Protein AF-A0AAV8Y074-F1 (afdb_monomer)

Mean predicted aligned error: 18.24 Å

Structure (mmCIF, N/CA/C/O backbone):
data_AF-A0AAV8Y074-F1
#
_entry.id   AF-A0AAV8Y074-F1
#
loop_
_atom_site.group_PDB
_atom_site.id
_atom_site.type_symbol
_atom_site.label_atom_id
_atom_site.label_alt_id
_atom_site.label_comp_id
_atom_site.label_asym_id
_atom_site.label_entity_id
_atom_site.label_seq_id
_atom_site.pdbx_PDB_ins_code
_atom_site.Cartn_x
_atom_site.Cartn_y
_atom_site.Cartn_z
_atom_site.occupancy
_atom_site.B_iso_or_equiv
_atom_site.auth_seq_id
_atom_site.auth_comp_id
_atom_site.auth_asym_id
_atom_site.auth_atom_id
_atom_site.pdbx_PDB_model_num
ATOM 1 N N . MET A 1 1 ? -25.256 21.623 -55.302 1.00 51.12 1 MET A N 1
ATOM 2 C CA . MET A 1 1 ? -25.273 22.862 -56.106 1.00 51.12 1 MET A CA 1
ATOM 3 C C . MET A 1 1 ? -23.982 23.598 -55.780 1.00 51.12 1 MET A C 1
ATOM 5 O O . MET A 1 1 ? -23.762 23.854 -54.604 1.00 51.12 1 MET A O 1
ATOM 9 N N . ILE A 1 2 ? -23.079 23.821 -56.743 1.00 58.25 2 ILE A N 1
ATOM 10 C CA . ILE A 1 2 ? -21.791 24.485 -56.464 1.00 58.25 2 ILE A CA 1
ATOM 11 C C . ILE A 1 2 ? -21.993 25.995 -56.599 1.00 58.25 2 ILE A C 1
ATOM 13 O O . ILE A 1 2 ? -21.685 26.603 -57.621 1.00 58.25 2 ILE A O 1
ATOM 17 N N . GLY A 1 3 ? -22.618 26.595 -55.593 1.00 60.25 3 GLY A N 1
ATOM 18 C CA . GLY A 1 3 ? -22.985 28.005 -55.613 1.00 60.25 3 GLY A CA 1
ATOM 19 C C . GLY A 1 3 ? -23.754 28.412 -54.364 1.00 60.25 3 GLY A C 1
ATOM 20 O O . GLY A 1 3 ? -24.178 27.561 -53.587 1.00 60.25 3 GLY A O 1
ATOM 21 N N . TYR A 1 4 ? -23.892 29.720 -54.169 1.00 53.00 4 TYR A N 1
ATOM 22 C CA . TYR A 1 4 ? -24.652 30.317 -53.075 1.00 53.00 4 TYR A CA 1
ATOM 23 C C . TYR A 1 4 ? -25.923 30.959 -53.644 1.00 53.00 4 TYR A C 1
ATOM 25 O O . TYR A 1 4 ? -25.838 31.694 -54.633 1.00 53.00 4 TYR A O 1
ATOM 33 N N . GLY A 1 5 ? -27.078 30.676 -53.035 1.00 62.44 5 GLY A N 1
ATOM 34 C CA . GLY A 1 5 ? -28.392 31.099 -53.535 1.00 62.44 5 GLY A CA 1
ATOM 35 C C . GLY A 1 5 ? -28.781 30.403 -54.847 1.00 62.44 5 GLY A C 1
ATOM 36 O O . GLY A 1 5 ? -28.422 29.250 -55.067 1.00 62.44 5 GLY A O 1
ATOM 37 N N . ASP A 1 6 ? -29.455 31.120 -55.747 1.00 52.56 6 ASP A N 1
ATOM 38 C CA . ASP A 1 6 ? -30.057 30.561 -56.975 1.00 52.56 6 ASP A CA 1
ATOM 39 C C . ASP A 1 6 ? -29.070 30.333 -58.137 1.00 52.56 6 ASP A C 1
ATOM 41 O O . ASP A 1 6 ? -29.456 30.011 -59.261 1.00 52.56 6 ASP A O 1
ATOM 45 N N . ARG A 1 7 ? -27.765 30.512 -57.902 1.00 62.31 7 ARG A N 1
ATOM 46 C CA . ARG A 1 7 ? -26.736 30.388 -58.944 1.00 62.31 7 ARG A CA 1
ATOM 47 C C . ARG A 1 7 ? -26.119 28.994 -58.934 1.00 62.31 7 ARG A C 1
ATOM 49 O O . ARG A 1 7 ? -25.087 28.771 -58.300 1.00 62.31 7 ARG A O 1
ATOM 56 N N . ALA A 1 8 ? -26.715 28.068 -59.680 1.00 67.31 8 ALA A N 1
ATOM 57 C CA . ALA A 1 8 ? -26.089 26.782 -59.973 1.00 67.31 8 ALA A CA 1
ATOM 58 C C . ALA A 1 8 ? -24.941 26.975 -60.978 1.00 67.31 8 ALA A C 1
ATOM 60 O O . ALA A 1 8 ? -25.176 27.385 -62.110 1.00 67.31 8 ALA A O 1
ATOM 61 N N . ARG A 1 9 ? -23.699 26.690 -60.563 1.00 76.38 9 ARG A N 1
ATOM 62 C CA . ARG A 1 9 ? -22.523 26.716 -61.447 1.00 76.38 9 ARG A CA 1
ATOM 63 C C . ARG A 1 9 ? -21.982 25.315 -61.686 1.00 76.38 9 ARG A C 1
ATOM 65 O O . ARG A 1 9 ? -22.039 24.451 -60.805 1.00 76.38 9 ARG A O 1
ATOM 72 N N . THR A 1 10 ? -21.425 25.110 -62.872 1.00 79.25 10 THR A N 1
ATOM 73 C CA . THR A 1 10 ? -20.701 23.889 -63.232 1.00 79.25 10 THR A CA 1
ATOM 74 C C . THR A 1 10 ? -19.293 23.889 -62.631 1.00 79.25 10 THR A C 1
ATOM 76 O O . THR A 1 10 ? -18.720 24.933 -62.317 1.00 79.25 10 THR A O 1
ATOM 79 N N . GLN A 1 11 ? -18.688 22.708 -62.486 1.00 77.12 11 GLN A N 1
ATOM 80 C CA . GLN A 1 11 ? -17.340 22.581 -61.917 1.00 77.12 11 GLN A CA 1
ATOM 81 C C . GLN A 1 11 ? -16.284 23.354 -62.732 1.00 77.12 11 GLN A C 1
ATOM 83 O O . GLN A 1 11 ? -15.382 23.947 -62.146 1.00 77.12 11 GLN A O 1
ATOM 88 N N . CYS A 1 12 ? -16.420 23.408 -64.063 1.00 77.50 12 CYS A N 1
ATOM 89 C CA . CYS A 1 12 ? -15.528 24.172 -64.944 1.00 77.50 12 CYS A CA 1
ATOM 90 C C . CYS A 1 12 ? -15.640 25.688 -64.727 1.00 77.50 12 CYS A C 1
ATOM 92 O O . CYS A 1 12 ? -14.624 26.380 -64.677 1.00 77.50 12 CYS A O 1
ATOM 94 N N . GLU A 1 13 ? -16.855 26.205 -64.543 1.00 78.50 13 GLU A N 1
ATOM 95 C CA . GLU A 1 13 ? -17.080 27.625 -64.249 1.00 78.50 13 GLU A CA 1
ATOM 96 C C . GLU A 1 13 ? -16.485 28.023 -62.899 1.00 78.50 13 GLU A C 1
ATOM 98 O O . GLU A 1 13 ? -15.940 29.115 -62.763 1.00 78.50 13 GLU A O 1
ATOM 103 N N . VAL A 1 14 ? -16.526 27.127 -61.911 1.00 79.31 14 VAL A N 1
ATOM 104 C CA . VAL A 1 14 ? -15.931 27.378 -60.592 1.00 79.31 14 VAL A CA 1
ATOM 105 C C . VAL A 1 14 ? -14.403 27.369 -60.664 1.00 79.31 14 VAL A C 1
ATOM 107 O O . VAL A 1 14 ? -13.775 28.217 -60.035 1.00 79.31 14 VAL A O 1
ATOM 110 N N . VAL A 1 15 ? -13.789 26.490 -61.473 1.00 80.38 15 VAL A N 1
ATOM 111 C CA . VAL A 1 15 ? -12.336 26.553 -61.743 1.00 80.38 15 VAL A CA 1
ATOM 112 C C . VAL A 1 15 ? -11.967 27.900 -62.361 1.00 80.38 15 VAL A C 1
ATOM 114 O O . VAL A 1 15 ? -10.998 28.528 -61.933 1.00 80.38 15 VAL A O 1
ATOM 117 N N . ARG A 1 16 ? -12.732 28.346 -63.363 1.00 80.44 16 ARG A N 1
ATOM 118 C CA . ARG A 1 16 ? -12.481 29.613 -64.055 1.00 80.44 16 ARG A CA 1
ATOM 119 C C . ARG A 1 16 ? -12.612 30.804 -63.105 1.00 80.44 16 ARG A C 1
ATOM 121 O O . ARG A 1 16 ? -11.691 31.606 -63.017 1.00 80.44 16 ARG A O 1
ATOM 128 N N . LEU A 1 17 ? -13.696 30.856 -62.335 1.00 82.25 17 LEU A N 1
ATOM 129 C CA . LEU A 1 17 ? -13.949 31.924 -61.372 1.00 82.25 17 LEU A CA 1
ATOM 130 C C . LEU A 1 17 ? -12.900 31.949 -60.252 1.00 82.25 17 LEU A C 1
ATOM 132 O O . LEU A 1 17 ? -12.493 33.022 -59.818 1.00 82.25 17 LEU A O 1
ATOM 136 N N . PHE A 1 18 ? -12.409 30.788 -59.809 1.00 80.06 18 PHE A N 1
ATOM 137 C CA . PHE A 1 18 ? -11.314 30.722 -58.839 1.00 80.06 18 PHE A CA 1
ATOM 138 C C . PHE A 1 18 ? -10.014 31.316 -59.399 1.00 80.06 18 PHE A C 1
ATOM 140 O O . PHE A 1 18 ? -9.350 32.078 -58.705 1.00 80.06 18 PHE A O 1
ATOM 147 N N . ARG A 1 19 ? -9.679 31.024 -60.663 1.00 80.19 19 ARG A N 1
ATOM 148 C CA . ARG A 1 19 ? -8.496 31.599 -61.330 1.00 80.19 19 ARG A CA 1
ATOM 149 C C . ARG A 1 19 ? -8.611 33.109 -61.529 1.00 80.19 19 ARG A C 1
ATOM 151 O O . ARG A 1 19 ? -7.625 33.808 -61.353 1.00 80.19 19 ARG A O 1
ATOM 158 N N . GLU A 1 20 ? -9.798 33.599 -61.881 1.00 82.62 20 GLU A N 1
ATOM 159 C CA . GLU A 1 20 ? -10.053 35.035 -62.073 1.00 82.62 20 GLU A CA 1
ATOM 160 C C . GLU A 1 20 ? -10.022 35.814 -60.745 1.00 82.62 20 GLU A C 1
ATOM 162 O O . GLU A 1 20 ? -9.586 36.959 -60.714 1.00 82.62 20 GLU A O 1
ATOM 167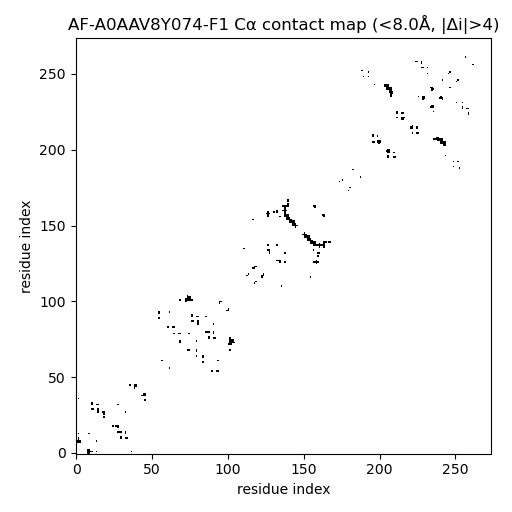 N N . THR A 1 21 ? -10.456 35.200 -59.641 1.00 82.62 21 THR A N 1
ATOM 168 C CA . THR A 1 21 ? -10.514 35.855 -58.319 1.00 82.62 21 THR A CA 1
ATOM 169 C C . THR A 1 21 ? -9.221 35.749 -57.514 1.00 82.62 21 THR A C 1
ATOM 171 O O . THR A 1 21 ? -8.970 36.607 -56.673 1.00 82.62 21 THR A O 1
ATOM 174 N N . HIS A 1 22 ? -8.412 34.713 -57.746 1.00 77.69 22 HIS A N 1
ATOM 175 C CA . HIS A 1 22 ? -7.182 34.450 -56.995 1.00 77.69 22 HIS A CA 1
ATOM 176 C C . HIS A 1 22 ? -6.028 34.101 -57.953 1.00 77.69 22 HIS A C 1
ATOM 178 O O . HIS A 1 22 ? -5.624 32.937 -58.033 1.00 77.69 22 HIS A O 1
ATOM 184 N N . PRO A 1 23 ? -5.494 35.092 -58.692 1.00 77.12 23 PRO A N 1
ATOM 185 C CA . PRO A 1 23 ? -4.454 34.872 -59.700 1.00 77.12 23 PRO A CA 1
ATOM 186 C C . PRO A 1 23 ? -3.101 34.443 -59.107 1.00 77.12 23 PRO A C 1
ATOM 188 O O . PRO A 1 23 ? -2.317 33.795 -59.796 1.00 77.12 23 PRO A O 1
ATOM 191 N N . ASP A 1 24 ? -2.848 34.743 -57.830 1.00 82.06 24 ASP A N 1
ATOM 192 C CA . ASP A 1 24 ? -1.578 34.443 -57.152 1.00 82.06 24 ASP A CA 1
ATOM 193 C C . ASP A 1 24 ? -1.481 32.994 -56.634 1.00 82.06 24 ASP A C 1
ATOM 195 O O . ASP A 1 24 ? -0.433 32.561 -56.151 1.00 82.06 24 ASP A O 1
ATOM 199 N N . LEU A 1 25 ? -2.576 32.226 -56.700 1.00 77.94 25 LEU A N 1
ATOM 200 C CA . LEU A 1 25 ? -2.634 30.848 -56.214 1.00 77.94 25 LEU A CA 1
ATOM 201 C C . LEU A 1 25 ? -2.457 29.834 -57.356 1.00 77.94 25 LEU A C 1
ATOM 203 O O . LEU A 1 25 ? -2.893 30.072 -58.483 1.00 77.94 25 LEU A O 1
ATOM 207 N N . PRO A 1 26 ? -1.862 28.655 -57.080 1.00 77.75 26 PRO A N 1
ATOM 208 C CA . PRO A 1 26 ? -1.683 27.624 -58.094 1.00 77.75 26 PRO A CA 1
ATOM 209 C C . PRO A 1 26 ? -3.032 27.187 -58.690 1.00 77.75 26 PRO A C 1
ATOM 211 O O . PRO A 1 26 ? -4.023 27.053 -57.961 1.00 77.75 26 PRO A O 1
ATOM 214 N N . PRO A 1 27 ? -3.089 26.924 -60.010 1.00 73.81 27 PRO A N 1
ATOM 215 C CA . PRO A 1 27 ? -4.341 26.650 -60.695 1.00 73.81 27 PRO A CA 1
ATOM 216 C C . PRO A 1 27 ? -4.982 25.375 -60.150 1.00 73.81 27 PRO A C 1
ATOM 218 O O . PRO A 1 27 ? -4.405 24.287 -60.193 1.00 73.81 27 PRO A O 1
ATOM 221 N N . LEU A 1 28 ? -6.220 25.497 -59.676 1.00 77.00 28 LEU A N 1
ATOM 222 C CA . LEU A 1 28 ? -7.012 24.336 -59.292 1.00 77.00 28 LEU A CA 1
ATOM 223 C C . LEU A 1 28 ? -7.436 23.545 -60.535 1.00 77.00 28 LEU A C 1
ATOM 225 O O . LEU A 1 28 ? -7.726 24.106 -61.598 1.00 77.00 28 LEU A O 1
ATOM 229 N N . ASN A 1 29 ? -7.476 22.222 -60.383 1.00 79.50 29 ASN A N 1
ATOM 230 C CA . ASN A 1 29 ? -7.999 21.307 -61.388 1.00 79.50 29 ASN A CA 1
ATOM 231 C C . ASN A 1 29 ? -9.466 20.964 -61.077 1.00 79.50 29 ASN A C 1
ATOM 233 O O . ASN A 1 29 ? -9.860 20.887 -59.910 1.00 79.50 29 ASN A O 1
ATOM 237 N N . GLN A 1 30 ? -10.264 20.700 -62.111 1.00 78.94 30 GLN A N 1
ATOM 238 C CA . GLN A 1 30 ? -11.687 20.369 -61.983 1.00 78.94 30 GLN A CA 1
ATOM 239 C C . GLN A 1 30 ? -11.911 19.124 -61.104 1.00 78.94 30 GLN A C 1
ATOM 241 O O . GLN A 1 30 ? -12.828 19.104 -60.281 1.00 78.94 30 GLN A O 1
ATOM 246 N N . GLY A 1 31 ? -11.003 18.142 -61.157 1.00 78.44 31 GLY A N 1
ATOM 247 C CA . GLY A 1 31 ? -11.041 16.967 -60.279 1.00 78.44 31 GLY A CA 1
ATOM 248 C C . GLY A 1 31 ? -10.894 17.287 -58.783 1.00 78.44 31 GLY A C 1
ATOM 249 O O . GLY A 1 31 ? -11.447 16.575 -57.947 1.00 78.44 31 GLY A O 1
ATOM 250 N N . THR A 1 32 ? -10.198 18.368 -58.423 1.00 79.50 32 THR A N 1
ATOM 251 C CA . THR A 1 32 ? -10.083 18.815 -57.026 1.00 79.50 32 THR A CA 1
ATOM 252 C C . THR A 1 32 ? -11.407 19.395 -56.535 1.00 79.50 32 THR A C 1
ATOM 254 O O . THR A 1 32 ? -11.842 19.064 -55.436 1.00 79.50 32 THR A O 1
ATOM 257 N N . ILE A 1 33 ? -12.087 20.185 -57.372 1.00 81.31 33 ILE A N 1
ATOM 258 C CA . ILE A 1 33 ? -13.411 20.744 -57.055 1.00 81.31 33 ILE A CA 1
ATOM 259 C C . ILE A 1 33 ? -14.448 19.629 -56.923 1.00 81.31 33 ILE A C 1
ATOM 261 O O . ILE A 1 33 ? -15.221 19.635 -55.971 1.00 81.31 33 ILE A O 1
ATOM 265 N N . SER A 1 34 ? -14.407 18.632 -57.810 1.00 82.12 34 SER A N 1
ATOM 266 C CA . SER A 1 34 ? -15.287 17.459 -57.740 1.00 82.12 34 SER A CA 1
ATOM 267 C C . SER A 1 34 ? -15.121 16.684 -56.425 1.00 82.12 34 SER A C 1
ATOM 269 O O . SER A 1 34 ? -16.105 16.376 -55.753 1.00 82.12 34 SER A O 1
ATOM 271 N N . LYS A 1 35 ? -13.877 16.449 -55.981 1.00 80.75 35 LYS A N 1
ATOM 272 C CA . LYS A 1 35 ? -13.598 15.787 -54.692 1.00 80.75 35 LYS A CA 1
ATOM 273 C C . LYS A 1 35 ? -14.084 16.603 -53.494 1.00 80.75 35 LYS A C 1
ATOM 275 O O . LYS A 1 35 ? -14.644 16.035 -52.562 1.00 80.75 35 LYS A O 1
ATOM 280 N N . ILE A 1 36 ? -13.874 17.918 -53.525 1.00 80.38 36 ILE A N 1
ATOM 281 C CA . ILE A 1 36 ? -14.321 18.833 -52.467 1.00 80.38 36 ILE A CA 1
ATOM 282 C C . ILE A 1 36 ? -15.853 18.873 -52.398 1.00 80.38 36 ILE A C 1
ATOM 284 O O . ILE A 1 36 ? -16.413 18.796 -51.306 1.00 80.38 36 ILE A O 1
ATOM 288 N N . GLU A 1 37 ? -16.534 18.944 -53.546 1.00 81.75 37 GLU A N 1
ATOM 289 C CA . GLU A 1 37 ? -17.997 18.915 -53.618 1.00 81.75 37 GLU A CA 1
ATOM 290 C C . GLU A 1 37 ? -18.551 17.589 -53.090 1.00 81.75 37 GLU A C 1
ATOM 292 O O . GLU A 1 37 ? -19.463 17.601 -52.264 1.00 81.75 37 GLU A O 1
ATOM 297 N N . ALA A 1 38 ? -17.998 16.456 -53.532 1.00 81.25 38 ALA A N 1
ATOM 298 C CA . ALA A 1 38 ? -18.423 15.135 -53.078 1.00 81.25 38 ALA A CA 1
ATOM 299 C C . ALA A 1 38 ? -18.268 14.995 -51.557 1.00 81.25 38 ALA A C 1
ATOM 301 O O . ALA A 1 38 ? -19.218 14.625 -50.870 1.00 81.25 38 ALA A O 1
ATOM 302 N N . GLN A 1 39 ? -17.113 15.400 -51.021 1.00 78.00 39 GLN A N 1
ATOM 303 C CA . GLN A 1 39 ? -16.850 15.379 -49.584 1.00 78.00 39 GLN A CA 1
ATOM 304 C C . GLN A 1 39 ? -17.821 16.277 -48.802 1.00 78.00 39 GLN A C 1
ATOM 306 O O . GLN A 1 39 ? -18.272 15.906 -47.719 1.00 78.00 39 GLN A O 1
ATOM 311 N N . TYR A 1 40 ? -18.163 17.449 -49.343 1.00 80.50 40 TYR A N 1
ATOM 312 C CA . TYR A 1 40 ? -19.126 18.349 -48.714 1.00 80.50 40 TYR A CA 1
ATOM 313 C C . TYR A 1 40 ? -20.556 17.798 -48.755 1.00 80.50 40 TYR A C 1
ATOM 315 O O . TYR A 1 40 ? -21.264 17.903 -47.760 1.00 80.50 40 TYR A O 1
ATOM 323 N N . ARG A 1 41 ? -20.986 17.187 -49.867 1.00 80.31 41 ARG A N 1
ATOM 324 C CA . ARG A 1 41 ? -22.319 16.564 -49.963 1.00 80.31 41 ARG A CA 1
ATOM 325 C C . ARG A 1 41 ? -22.479 15.391 -49.001 1.00 80.31 41 ARG A C 1
ATOM 327 O O . ARG A 1 41 ? -23.558 15.215 -48.454 1.00 80.31 41 ARG A O 1
ATOM 334 N N . GLU A 1 42 ? -21.421 14.610 -48.812 1.00 77.31 42 GLU A N 1
ATOM 335 C CA . GLU A 1 42 ? -21.449 13.430 -47.949 1.00 77.31 42 GLU A CA 1
ATOM 336 C C . GLU A 1 42 ? -21.341 13.790 -46.458 1.00 77.31 42 GLU A C 1
ATOM 338 O O . GLU A 1 42 ? -22.081 13.251 -45.642 1.00 77.31 42 GLU A O 1
ATOM 343 N N . MET A 1 43 ? -20.444 14.713 -46.087 1.00 73.75 43 MET A N 1
ATOM 344 C CA . MET A 1 43 ? -20.137 15.006 -44.676 1.00 73.75 43 MET A CA 1
ATOM 345 C C . MET A 1 43 ? -20.620 16.376 -44.179 1.00 73.75 43 MET A C 1
ATOM 347 O O . MET A 1 43 ? -20.418 16.708 -43.013 1.00 73.75 43 MET A O 1
ATOM 351 N N . GLY A 1 44 ? -21.193 17.217 -45.043 1.00 77.75 44 GLY A N 1
ATOM 352 C CA . GLY A 1 44 ? -21.602 18.591 -44.714 1.00 77.75 44 GLY A CA 1
ATOM 353 C C . GLY A 1 44 ? -20.440 19.560 -44.445 1.00 77.75 44 GLY A C 1
ATOM 354 O O . GLY A 1 44 ? -20.662 20.728 -44.130 1.00 77.75 44 GLY A O 1
ATOM 355 N N . HIS A 1 45 ? -19.187 19.100 -44.545 1.00 77.56 45 HIS A N 1
ATOM 356 C CA . HIS A 1 45 ? -17.982 19.896 -44.319 1.00 77.56 45 HIS A CA 1
ATOM 357 C C . HIS A 1 45 ? -16.765 19.332 -45.072 1.00 77.56 45 HIS A C 1
ATOM 359 O O . HIS A 1 45 ? -16.685 18.136 -45.350 1.00 77.56 45 HIS A O 1
ATOM 365 N N . VAL A 1 46 ? -15.737 20.156 -45.298 1.00 77.50 46 VAL A N 1
ATOM 366 C CA . VAL A 1 46 ? -14.493 19.760 -46.001 1.00 77.50 46 VAL A CA 1
ATOM 367 C C . VAL A 1 46 ? -13.295 19.688 -45.039 1.00 77.50 46 VAL A C 1
ATOM 369 O O . VAL A 1 46 ? -12.200 20.171 -45.320 1.00 77.50 46 VAL A O 1
ATOM 372 N N . ARG A 1 47 ? -13.485 19.123 -43.840 1.00 76.25 47 ARG A N 1
ATOM 373 C CA . ARG A 1 47 ? -12.379 18.902 -42.888 1.00 76.25 47 ARG A CA 1
ATOM 374 C C . ARG A 1 47 ? -11.615 17.622 -43.240 1.00 76.25 47 ARG A C 1
ATOM 376 O O . ARG A 1 47 ? -12.219 16.629 -43.639 1.00 76.25 47 ARG A O 1
ATOM 383 N N . LYS A 1 48 ? -10.286 17.621 -43.075 1.00 63.88 48 LYS A N 1
ATOM 384 C CA . LYS A 1 48 ? -9.449 16.423 -43.282 1.00 63.88 48 LYS A CA 1
ATOM 385 C C . LYS A 1 48 ? -9.835 15.342 -42.265 1.00 63.88 48 LYS A C 1
ATOM 387 O O . LYS A 1 48 ? -9.613 15.527 -41.072 1.00 63.88 48 LYS A O 1
ATOM 392 N N . VAL A 1 49 ? -10.371 14.214 -42.732 1.00 58.66 49 VAL A N 1
ATOM 393 C CA . VAL A 1 49 ? -10.668 13.057 -41.874 1.00 58.66 49 VAL A CA 1
ATOM 394 C C . VAL A 1 49 ? -9.450 12.128 -41.842 1.00 58.66 49 VAL A C 1
ATOM 396 O O . VAL A 1 49 ? -8.929 11.776 -42.904 1.00 58.66 49 VAL A O 1
ATOM 399 N N . PRO A 1 50 ? -8.951 11.729 -40.657 1.00 55.19 50 PRO A N 1
ATOM 400 C CA . PRO A 1 50 ? -7.848 10.783 -40.568 1.00 55.19 50 PRO A CA 1
ATOM 401 C C . PRO A 1 50 ? -8.257 9.425 -41.156 1.00 55.19 50 PRO A C 1
ATOM 403 O O . PRO A 1 50 ? -9.294 8.861 -40.812 1.00 55.19 50 PRO A O 1
ATOM 406 N N . SER A 1 51 ? -7.422 8.901 -42.055 1.00 54.03 51 SER A N 1
ATOM 407 C CA . SER A 1 51 ? -7.640 7.625 -42.739 1.00 54.03 51 SER A CA 1
ATOM 408 C C . SER A 1 51 ? -7.740 6.467 -41.738 1.00 54.03 51 SER A C 1
ATOM 410 O O . SER A 1 51 ? -6.755 6.113 -41.089 1.00 54.03 51 SER A O 1
ATOM 412 N N . LYS A 1 52 ? -8.923 5.848 -41.637 1.00 53.44 52 LYS A N 1
ATOM 413 C CA . LYS A 1 52 ? -9.174 4.617 -40.866 1.00 53.44 52 LYS A CA 1
ATOM 414 C C . LYS A 1 52 ? -8.732 3.364 -41.639 1.00 53.44 52 LYS A C 1
ATOM 416 O O . LYS A 1 52 ? -9.475 2.395 -41.731 1.00 53.44 52 LYS A O 1
ATOM 421 N N . ARG A 1 53 ? -7.537 3.356 -42.239 1.00 53.62 53 ARG A N 1
ATOM 422 C CA . ARG A 1 53 ? -6.999 2.106 -42.803 1.00 53.62 53 ARG A CA 1
ATOM 423 C C . ARG A 1 53 ? -6.526 1.213 -41.658 1.00 53.62 53 ARG A C 1
ATOM 425 O O . ARG A 1 53 ? -5.437 1.414 -41.117 1.00 53.62 53 ARG A O 1
ATOM 432 N N . GLN A 1 54 ? -7.377 0.263 -41.285 1.00 53.59 54 GLN A N 1
ATOM 433 C CA . GLN A 1 54 ? -7.059 -0.831 -40.374 1.00 53.59 54 GLN A CA 1
ATOM 434 C C . GLN A 1 54 ? -5.963 -1.691 -41.021 1.00 53.59 54 GLN A C 1
ATOM 436 O O . GLN A 1 54 ? -5.961 -1.893 -42.236 1.00 53.59 54 GLN A O 1
ATOM 441 N N . ALA A 1 55 ? -4.971 -2.118 -40.241 1.00 55.25 55 ALA A N 1
ATOM 442 C CA . ALA A 1 55 ? -4.024 -3.107 -40.738 1.00 55.25 55 ALA A CA 1
ATOM 443 C C . ALA A 1 55 ? -4.793 -4.424 -40.880 1.00 55.25 55 ALA A C 1
ATOM 445 O O . ALA A 1 55 ? -5.411 -4.851 -39.910 1.00 55.25 55 ALA A O 1
ATOM 446 N N . VAL A 1 56 ? -4.791 -5.021 -42.073 1.00 62.00 56 VAL A N 1
ATOM 447 C CA . VAL A 1 56 ? -5.342 -6.363 -42.292 1.00 62.00 56 VAL A CA 1
ATOM 448 C C . VAL A 1 56 ? -4.377 -7.328 -41.614 1.00 62.00 56 VAL A C 1
ATOM 450 O O . VAL A 1 56 ? -3.324 -7.648 -42.158 1.00 62.00 56 VAL A O 1
ATOM 453 N N . VAL A 1 57 ? -4.673 -7.659 -40.367 1.00 68.12 57 VAL A N 1
ATOM 454 C CA . VAL A 1 57 ? -3.964 -8.656 -39.571 1.00 68.12 57 VAL A CA 1
ATOM 455 C C . VAL A 1 57 ? -5.034 -9.604 -39.080 1.00 68.12 57 VAL A C 1
ATOM 457 O O . VAL A 1 57 ? -6.092 -9.149 -38.655 1.00 68.12 57 VAL A O 1
ATOM 460 N N . ASP A 1 58 ? -4.751 -10.890 -39.208 1.00 80.25 58 ASP A N 1
ATOM 461 C CA . ASP A 1 58 ? -5.607 -11.966 -38.740 1.00 80.25 58 ASP A CA 1
ATOM 462 C C . ASP A 1 58 ? -5.927 -11.813 -37.237 1.00 80.25 58 ASP A C 1
ATOM 464 O O . ASP A 1 58 ? -5.064 -11.420 -36.440 1.00 80.25 58 ASP A O 1
ATOM 468 N N . ASP A 1 59 ? -7.186 -12.063 -36.870 1.00 79.88 59 ASP A N 1
ATOM 469 C CA . ASP A 1 59 ? -7.712 -11.758 -35.535 1.00 79.88 59 ASP A CA 1
ATOM 470 C C . ASP A 1 59 ? -7.070 -12.641 -34.454 1.00 79.88 59 ASP A C 1
ATOM 472 O O . ASP A 1 59 ? -6.786 -12.142 -33.360 1.00 79.88 59 ASP A O 1
ATOM 476 N N . ASP A 1 60 ? -6.723 -13.891 -34.774 1.00 82.69 60 ASP A N 1
ATOM 477 C CA . ASP A 1 60 ? -6.019 -14.794 -33.852 1.00 82.69 60 ASP A CA 1
ATOM 478 C C . ASP A 1 60 ? -4.590 -14.308 -33.596 1.00 82.69 60 ASP A C 1
ATOM 480 O O . ASP A 1 60 ? -4.114 -14.247 -32.458 1.00 82.69 60 ASP A O 1
ATOM 484 N N . THR A 1 61 ? -3.909 -13.867 -34.653 1.00 83.38 61 THR A N 1
ATOM 485 C CA . THR A 1 61 ? -2.557 -13.303 -34.544 1.00 83.38 61 THR A CA 1
ATOM 486 C C . THR A 1 61 ? -2.553 -12.023 -33.697 1.00 83.38 61 THR A C 1
ATOM 488 O O . THR A 1 61 ? -1.642 -11.782 -32.898 1.00 83.38 61 THR A O 1
ATOM 491 N N . LYS A 1 62 ? -3.596 -11.198 -33.839 1.00 84.50 62 LYS A N 1
ATOM 492 C CA . LYS A 1 62 ? -3.804 -9.995 -33.026 1.00 84.50 62 LYS A CA 1
ATOM 493 C C . LYS A 1 62 ? -4.092 -10.348 -31.563 1.00 84.50 62 LYS A C 1
ATOM 495 O O . LYS A 1 62 ? -3.538 -9.694 -30.679 1.00 84.50 62 LYS A O 1
ATOM 500 N N . LEU A 1 63 ? -4.925 -11.35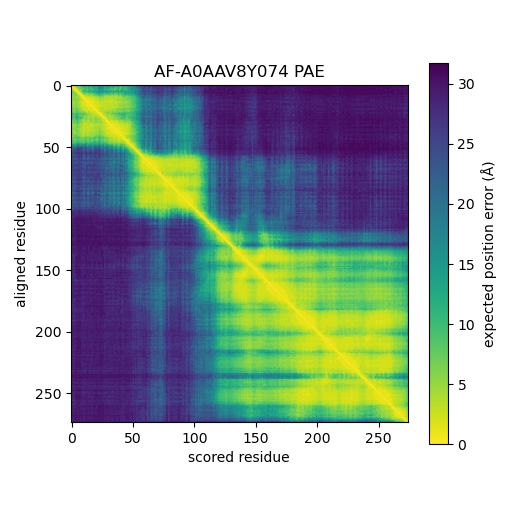6 -31.308 1.00 83.81 63 LEU A N 1
ATOM 501 C CA . LEU A 1 63 ? -5.275 -11.806 -29.961 1.00 83.81 63 LEU A CA 1
ATOM 502 C C . LEU A 1 63 ? -4.050 -12.341 -29.213 1.00 83.81 63 LEU A C 1
ATOM 504 O O . LEU A 1 63 ? -3.781 -11.902 -28.096 1.00 83.81 63 LEU A O 1
ATOM 508 N N . ASN A 1 64 ? -3.258 -13.198 -29.859 1.00 85.25 64 ASN A N 1
ATOM 509 C CA . ASN A 1 64 ? -2.032 -13.757 -29.285 1.00 85.25 64 ASN A CA 1
ATOM 510 C C . ASN A 1 64 ? -1.017 -12.667 -28.915 1.00 85.25 64 ASN A C 1
ATOM 512 O O . ASN A 1 64 ? -0.411 -12.714 -27.845 1.00 85.25 64 ASN A O 1
ATOM 516 N N . LEU A 1 65 ? -0.876 -11.636 -29.754 1.00 86.94 65 LEU A N 1
ATOM 517 C CA . LEU A 1 65 ? -0.008 -10.494 -29.464 1.00 86.94 65 LEU A CA 1
ATOM 518 C C . LEU A 1 65 ? -0.466 -9.715 -28.223 1.00 86.94 65 LEU A C 1
ATOM 520 O O . LEU A 1 65 ? 0.364 -9.281 -27.422 1.00 86.94 65 LEU A O 1
ATOM 524 N N . LEU A 1 66 ? -1.776 -9.502 -28.076 1.00 85.25 66 LEU A N 1
ATOM 525 C CA . LEU A 1 66 ? -2.334 -8.783 -26.930 1.00 85.25 66 LEU A CA 1
ATOM 526 C C . LEU A 1 66 ? -2.225 -9.603 -25.643 1.00 85.25 66 LEU A C 1
ATOM 528 O O . LEU A 1 66 ? -1.880 -9.029 -24.614 1.00 85.25 66 LEU A O 1
ATOM 532 N N . LEU A 1 67 ? -2.450 -10.917 -25.712 1.00 85.38 67 LEU A N 1
ATOM 533 C CA . LEU A 1 67 ? -2.260 -11.836 -24.588 1.00 85.38 67 LEU A CA 1
ATOM 534 C C . LEU A 1 67 ? -0.803 -11.855 -24.122 1.00 85.38 67 LEU A C 1
ATOM 536 O O . LEU A 1 67 ? -0.551 -11.654 -22.941 1.00 85.38 67 LEU A O 1
ATOM 540 N N . ALA A 1 68 ? 0.158 -11.965 -25.043 1.00 83.62 68 ALA A N 1
ATOM 541 C CA . ALA A 1 68 ? 1.581 -11.926 -24.704 1.00 83.62 68 ALA A CA 1
ATOM 542 C C . ALA A 1 68 ? 1.992 -10.608 -24.017 1.00 83.62 68 ALA A C 1
ATOM 544 O O . ALA A 1 68 ? 2.853 -10.592 -23.134 1.00 83.62 68 ALA A O 1
ATOM 545 N N . LEU A 1 69 ? 1.367 -9.488 -24.401 1.00 84.69 69 LEU A N 1
ATOM 546 C CA . LEU A 1 69 ? 1.570 -8.205 -23.730 1.00 84.69 69 LEU A CA 1
ATOM 547 C C . LEU A 1 69 ? 0.879 -8.137 -22.356 1.00 84.69 69 LEU A C 1
ATOM 549 O O . LEU A 1 69 ? 1.409 -7.487 -21.459 1.00 84.69 69 LEU A O 1
ATOM 553 N N . GLU A 1 70 ? -0.284 -8.765 -22.190 1.00 82.00 70 GLU A N 1
ATOM 554 C CA . GLU A 1 70 ? -0.991 -8.846 -20.904 1.00 82.00 70 GLU A CA 1
ATOM 555 C C . GLU A 1 70 ? -0.214 -9.712 -19.901 1.00 82.00 70 GLU A C 1
ATOM 557 O O . GLU A 1 70 ? -0.071 -9.336 -18.741 1.00 82.00 70 GLU A O 1
ATOM 562 N N . GLU A 1 71 ? 0.345 -10.832 -20.365 1.00 82.38 71 GLU A N 1
ATOM 563 C CA . GLU A 1 71 ? 1.185 -11.725 -19.567 1.00 82.38 71 GLU A CA 1
ATOM 564 C C . GLU A 1 71 ? 2.502 -11.056 -19.160 1.00 82.38 71 GLU A C 1
ATOM 566 O O . GLU A 1 71 ? 2.949 -11.211 -18.025 1.00 82.38 71 GLU A O 1
ATOM 571 N N . ASN A 1 72 ? 3.121 -10.288 -20.066 1.00 77.25 72 ASN A N 1
ATOM 572 C CA . ASN A 1 72 ? 4.407 -9.634 -19.830 1.00 77.25 72 ASN A CA 1
ATOM 573 C C . ASN A 1 72 ? 4.405 -8.167 -20.308 1.00 77.25 72 ASN A C 1
ATOM 575 O O . ASN A 1 72 ? 4.936 -7.853 -21.385 1.00 77.25 72 ASN A O 1
ATOM 579 N N . PRO A 1 73 ? 3.897 -7.229 -19.483 1.00 75.00 73 PRO A N 1
ATOM 580 C CA . PRO A 1 73 ? 3.702 -5.824 -19.860 1.00 75.00 73 PRO A CA 1
ATOM 581 C C . PRO A 1 73 ? 5.001 -5.039 -20.110 1.00 75.00 73 PRO A C 1
ATOM 583 O O . PRO A 1 73 ? 4.963 -3.940 -20.671 1.00 75.00 73 PRO A O 1
ATOM 586 N N . ILE A 1 74 ? 6.155 -5.594 -19.731 1.00 76.56 74 ILE A N 1
ATOM 587 C CA . ILE A 1 74 ? 7.488 -5.000 -19.929 1.00 76.56 74 ILE A CA 1
ATOM 588 C C . ILE A 1 74 ? 8.124 -5.344 -21.286 1.00 76.56 74 ILE A C 1
ATOM 590 O O . ILE A 1 74 ? 9.175 -4.800 -21.638 1.00 76.56 74 ILE A O 1
ATOM 594 N N . THR A 1 75 ? 7.514 -6.246 -22.060 1.00 80.44 75 THR A N 1
ATOM 595 C CA . THR A 1 75 ? 8.110 -6.770 -23.296 1.00 80.44 75 THR A CA 1
ATOM 596 C C . THR A 1 75 ? 8.194 -5.676 -24.365 1.00 80.44 75 THR A C 1
ATOM 598 O O . THR A 1 75 ? 7.168 -5.121 -24.763 1.00 80.44 75 THR A O 1
ATOM 601 N N . PRO A 1 76 ? 9.387 -5.336 -24.890 1.00 82.38 76 PRO A N 1
ATOM 602 C CA . PRO A 1 76 ? 9.517 -4.277 -25.884 1.00 82.38 76 PRO A CA 1
ATOM 603 C C . PRO A 1 76 ? 8.694 -4.569 -27.143 1.00 82.38 76 PRO A C 1
ATOM 605 O O . PRO A 1 76 ? 8.708 -5.687 -27.652 1.00 82.38 76 PRO A O 1
ATOM 608 N N . ALA A 1 77 ? 8.086 -3.539 -27.743 1.00 83.44 77 ALA A N 1
ATOM 609 C CA . ALA A 1 77 ? 7.299 -3.687 -28.977 1.00 83.44 77 ALA A CA 1
ATOM 610 C C . ALA A 1 77 ? 8.076 -4.349 -30.135 1.00 83.44 77 ALA A C 1
ATOM 612 O O . ALA A 1 77 ? 7.482 -4.988 -30.998 1.00 83.44 77 ALA A O 1
ATOM 613 N N . ARG A 1 78 ? 9.412 -4.209 -30.165 1.00 82.88 78 ARG A N 1
ATOM 614 C CA . ARG A 1 78 ? 10.279 -4.896 -31.139 1.00 82.88 78 ARG A CA 1
ATOM 615 C C . ARG A 1 78 ? 10.388 -6.394 -30.888 1.00 82.88 78 ARG A C 1
ATOM 617 O O . ARG A 1 78 ? 10.517 -7.133 -31.854 1.00 82.88 78 ARG A O 1
ATOM 624 N N . GLN A 1 79 ? 10.381 -6.812 -29.626 1.00 83.25 79 GLN A N 1
ATOM 625 C CA . GLN A 1 79 ? 10.428 -8.221 -29.262 1.00 83.25 79 GLN A CA 1
ATOM 626 C C . GLN A 1 79 ? 9.076 -8.871 -29.568 1.00 83.25 79 GLN A C 1
ATOM 628 O O . GLN A 1 79 ? 9.043 -9.815 -30.343 1.00 83.25 79 GLN A O 1
ATOM 633 N N . LEU A 1 80 ? 7.970 -8.230 -29.172 1.00 84.81 80 LEU A N 1
ATOM 634 C CA . LEU A 1 80 ? 6.610 -8.644 -29.558 1.00 84.81 80 LEU A CA 1
ATOM 635 C C . LEU A 1 80 ? 6.440 -8.792 -31.079 1.00 84.81 80 LEU A C 1
ATOM 637 O O . LEU A 1 80 ? 5.795 -9.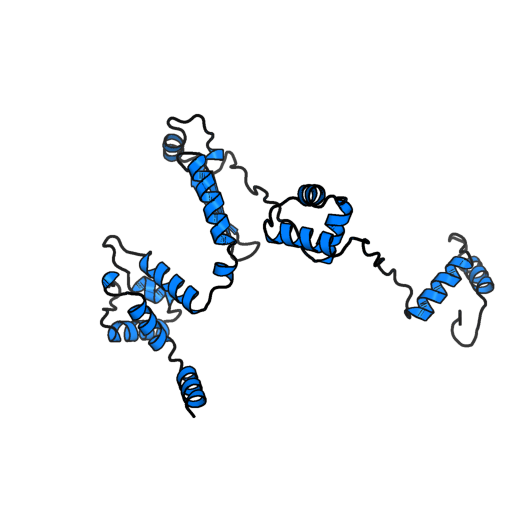717 -31.556 1.00 84.81 80 LEU A O 1
ATOM 641 N N . ALA A 1 81 ? 7.055 -7.901 -31.862 1.00 86.25 81 ALA A N 1
ATOM 642 C CA . ALA A 1 81 ? 7.046 -7.993 -33.320 1.00 86.25 81 ALA A CA 1
ATOM 643 C C . ALA A 1 81 ? 7.777 -9.235 -33.858 1.00 86.25 81 ALA A C 1
ATOM 645 O O . ALA A 1 81 ? 7.320 -9.823 -34.835 1.00 86.25 81 ALA A O 1
ATOM 646 N N . ARG A 1 82 ? 8.883 -9.648 -33.226 1.00 85.81 82 ARG A N 1
ATOM 647 C CA . ARG A 1 82 ? 9.600 -10.880 -33.590 1.00 85.81 82 ARG A CA 1
ATOM 648 C C . ARG A 1 82 ? 8.786 -12.112 -33.218 1.00 85.81 82 ARG A C 1
ATOM 650 O O . ARG A 1 82 ? 8.618 -12.986 -34.057 1.00 85.81 82 ARG A O 1
ATOM 657 N N . ASP A 1 83 ? 8.245 -12.129 -32.005 1.00 84.56 83 ASP A N 1
ATOM 658 C CA . ASP A 1 83 ? 7.538 -13.285 -31.452 1.00 84.56 83 ASP A CA 1
ATOM 659 C C . ASP A 1 83 ? 6.215 -13.541 -32.193 1.00 84.56 83 ASP A C 1
ATOM 661 O O . ASP A 1 83 ? 5.851 -14.682 -32.452 1.00 84.56 83 ASP A O 1
ATOM 665 N N . SER A 1 84 ? 5.523 -12.475 -32.612 1.00 82.00 84 SER A N 1
ATOM 666 C CA . SER A 1 84 ? 4.296 -12.565 -33.422 1.00 82.00 84 SER A CA 1
ATOM 667 C C . SER A 1 84 ? 4.555 -12.611 -34.937 1.00 82.00 84 SER A C 1
ATOM 669 O O . SER A 1 84 ? 3.605 -12.597 -35.712 1.00 82.00 84 SER A O 1
ATOM 671 N N . ASN A 1 85 ? 5.820 -12.604 -35.377 1.00 84.19 85 ASN A N 1
ATOM 672 C CA . ASN A 1 85 ? 6.226 -12.540 -36.787 1.00 84.19 85 ASN A CA 1
ATOM 673 C C . ASN A 1 85 ? 5.553 -11.396 -37.589 1.00 84.19 85 ASN A C 1
ATOM 675 O O . ASN A 1 85 ? 5.223 -11.527 -38.769 1.00 84.19 85 ASN A O 1
ATOM 679 N N . LEU A 1 86 ? 5.331 -10.248 -36.940 1.00 83.75 86 LEU A N 1
ATOM 680 C CA . LEU A 1 86 ? 4.694 -9.068 -37.528 1.00 83.75 86 LEU A CA 1
ATOM 681 C C . LEU A 1 86 ? 5.706 -7.939 -37.722 1.00 83.75 86 LEU A C 1
ATOM 683 O O . LEU A 1 86 ? 6.663 -7.765 -36.973 1.00 83.75 86 LEU A O 1
ATOM 687 N N . ASN A 1 87 ? 5.451 -7.066 -38.697 1.00 87.06 87 ASN A N 1
ATOM 688 C CA . ASN A 1 87 ? 6.232 -5.840 -38.819 1.00 87.06 87 ASN A CA 1
ATOM 689 C C . ASN A 1 87 ? 6.032 -4.962 -37.569 1.00 87.06 87 ASN A C 1
ATOM 691 O O . ASN A 1 87 ? 4.902 -4.666 -37.178 1.00 87.06 87 ASN A O 1
ATOM 695 N N . HIS A 1 88 ? 7.124 -4.454 -36.994 1.00 85.56 88 HIS A N 1
ATOM 696 C CA . HIS A 1 88 ? 7.105 -3.544 -35.845 1.00 85.56 88 HIS A CA 1
ATOM 697 C C . HIS A 1 88 ? 6.130 -2.360 -36.008 1.00 85.56 88 HIS A C 1
ATOM 699 O O . HIS A 1 88 ? 5.442 -1.981 -35.060 1.00 85.56 88 HIS A O 1
ATOM 705 N N . LYS A 1 89 ? 6.003 -1.788 -37.216 1.00 84.88 89 LYS A N 1
ATOM 706 C CA . LYS A 1 89 ? 5.034 -0.704 -37.482 1.00 84.88 89 LYS A CA 1
ATOM 707 C C . LYS A 1 89 ? 3.580 -1.167 -37.357 1.00 84.88 89 LYS A C 1
ATOM 709 O O . LYS A 1 89 ? 2.729 -0.375 -36.956 1.00 84.88 89 LYS A O 1
ATOM 714 N N . THR A 1 90 ? 3.294 -2.412 -37.719 1.00 84.44 90 THR A N 1
ATOM 715 C CA . THR A 1 90 ? 1.966 -3.024 -37.601 1.00 84.44 90 THR A CA 1
ATOM 716 C C . THR A 1 90 ? 1.619 -3.254 -36.136 1.00 84.44 90 THR A C 1
ATOM 718 O O . THR A 1 90 ? 0.559 -2.816 -35.699 1.00 84.44 90 THR A O 1
ATOM 721 N N . VAL A 1 91 ? 2.557 -3.797 -35.355 1.00 85.88 91 VAL A N 1
ATOM 722 C CA . VAL A 1 91 ? 2.416 -3.955 -33.898 1.00 85.88 91 VAL A CA 1
ATOM 723 C C . VAL A 1 91 ? 2.120 -2.615 -33.222 1.00 85.88 91 VAL A C 1
ATOM 725 O O . VAL A 1 91 ? 1.133 -2.491 -32.507 1.00 85.88 91 VAL A O 1
ATOM 728 N N . LEU A 1 92 ? 2.886 -1.560 -33.522 1.00 84.38 92 LEU A N 1
ATOM 729 C CA . LEU A 1 92 ? 2.629 -0.227 -32.961 1.00 84.38 92 LEU A CA 1
ATOM 730 C C . LEU A 1 92 ? 1.244 0.333 -33.326 1.00 84.38 92 LEU A C 1
ATOM 732 O O . LEU A 1 92 ? 0.645 1.042 -32.517 1.00 84.38 92 LEU A O 1
ATOM 736 N N . LYS A 1 93 ? 0.728 0.042 -34.528 1.00 82.94 93 LYS A N 1
ATOM 737 C CA . LYS A 1 93 ? -0.628 0.447 -34.935 1.00 82.94 93 LYS A CA 1
ATOM 738 C C . LYS A 1 93 ? -1.700 -0.311 -34.157 1.00 82.94 93 LYS A C 1
ATOM 740 O O . LYS A 1 93 ? -2.638 0.334 -33.696 1.00 82.94 93 LYS A O 1
ATOM 745 N N . ILE A 1 94 ? -1.545 -1.627 -33.999 1.00 84.38 94 ILE A N 1
ATOM 746 C CA . ILE A 1 94 ? -2.456 -2.475 -33.215 1.00 84.38 94 ILE A CA 1
ATOM 747 C C . ILE A 1 94 ? -2.491 -1.984 -31.769 1.00 84.38 94 ILE A C 1
ATOM 749 O O . ILE A 1 94 ? -3.551 -1.629 -31.268 1.00 84.38 94 ILE A O 1
ATOM 753 N N . LEU A 1 95 ? -1.324 -1.838 -31.141 1.00 84.50 95 LEU A N 1
ATOM 754 C CA . LEU A 1 95 ? -1.194 -1.352 -29.768 1.00 84.50 95 LEU A CA 1
ATOM 755 C C . LEU A 1 95 ? -1.801 0.047 -29.586 1.00 84.50 95 LEU A C 1
ATOM 757 O O . LEU A 1 95 ? -2.507 0.307 -28.615 1.00 84.50 95 LEU A O 1
ATOM 761 N N . LYS A 1 96 ? -1.594 0.951 -30.554 1.00 82.44 96 LYS A N 1
ATOM 762 C CA . LYS A 1 96 ? -2.202 2.290 -30.535 1.00 82.44 96 LYS A CA 1
ATOM 763 C C . LYS A 1 96 ? -3.728 2.242 -30.650 1.00 82.44 96 LYS A C 1
ATOM 765 O O . LYS A 1 96 ? -4.387 3.055 -30.006 1.00 82.44 96 LYS A O 1
ATOM 770 N N . TYR A 1 97 ? -4.268 1.349 -31.476 1.00 81.06 97 TYR A N 1
ATOM 771 C CA . TYR A 1 97 ? -5.709 1.184 -31.656 1.00 81.06 97 TYR A CA 1
ATOM 772 C C . TYR A 1 97 ? -6.362 0.596 -30.399 1.00 81.06 97 TYR A C 1
ATOM 774 O O . TYR A 1 97 ? -7.319 1.167 -29.886 1.00 81.06 97 TYR A O 1
ATOM 782 N N . GLU A 1 98 ? -5.758 -0.453 -29.840 1.00 81.50 98 GLU A N 1
ATOM 783 C CA . GLU A 1 98 ? -6.200 -1.132 -28.613 1.00 81.50 98 GLU A CA 1
ATOM 784 C C . GLU A 1 98 ? -5.850 -0.365 -27.327 1.00 81.50 98 GLU A C 1
ATOM 786 O O . GLU A 1 98 ? -6.112 -0.825 -26.220 1.00 81.50 98 GLU A O 1
ATOM 791 N N . LYS A 1 99 ? -5.238 0.823 -27.452 1.00 81.19 99 LYS A N 1
ATOM 792 C CA . LYS A 1 99 ? -4.776 1.673 -26.339 1.00 81.19 99 LYS A CA 1
ATOM 793 C C . LYS A 1 99 ? -3.830 0.965 -25.355 1.00 81.19 99 LYS A C 1
ATOM 795 O O . LYS A 1 99 ? -3.663 1.424 -24.228 1.00 81.19 99 LYS A O 1
ATOM 800 N N . LYS A 1 100 ? -3.158 -0.101 -25.784 1.00 77.12 100 LYS A N 1
ATOM 801 C CA . LYS A 1 100 ? -2.160 -0.825 -24.991 1.00 77.12 100 LYS A CA 1
ATOM 802 C C . LYS A 1 100 ? -0.775 -0.228 -25.245 1.00 77.12 100 LYS A C 1
ATOM 804 O O . LYS A 1 100 ? -0.425 0.106 -26.379 1.00 77.12 100 LYS A O 1
ATOM 809 N N . ARG A 1 101 ? 0.032 -0.058 -24.196 1.00 70.88 101 ARG A N 1
ATOM 810 C CA . ARG A 1 101 ? 1.423 0.404 -24.318 1.00 70.88 101 ARG A CA 1
ATOM 811 C C . ARG A 1 101 ? 2.343 -0.529 -23.540 1.00 70.88 101 ARG A C 1
ATOM 813 O O . ARG A 1 101 ? 2.108 -0.699 -22.350 1.00 70.88 101 ARG A O 1
ATOM 820 N N . PRO A 1 102 ? 3.392 -1.076 -24.174 1.00 68.00 102 PRO A N 1
ATOM 821 C CA . PRO A 1 102 ? 4.449 -1.749 -23.446 1.00 68.00 102 PRO A CA 1
ATOM 822 C C . PRO A 1 102 ? 5.128 -0.763 -22.504 1.00 68.00 102 PRO A C 1
ATOM 824 O O . PRO A 1 102 ? 5.495 0.346 -22.915 1.00 68.00 102 PRO A O 1
ATOM 827 N N . TYR A 1 103 ? 5.283 -1.157 -21.249 1.00 61.78 103 TYR A N 1
ATOM 828 C CA . TYR A 1 103 ? 5.941 -0.343 -20.243 1.00 61.78 103 TYR A CA 1
ATOM 829 C C . TYR A 1 103 ? 7.444 -0.497 -20.416 1.00 61.78 103 TYR A C 1
ATOM 831 O O . TYR A 1 103 ? 8.012 -1.570 -20.227 1.00 61.78 103 TYR A O 1
ATOM 839 N N . LYS A 1 104 ? 8.113 0.591 -20.791 1.00 51.19 104 LYS A N 1
ATOM 840 C CA . LYS A 1 104 ? 9.569 0.622 -20.772 1.00 51.19 104 LYS A CA 1
ATOM 841 C C . LYS A 1 104 ? 10.001 0.993 -19.359 1.00 51.19 104 LYS A C 1
ATOM 843 O O . LYS A 1 104 ? 9.868 2.151 -18.972 1.00 51.19 104 LYS A O 1
ATOM 848 N N . MET A 1 105 ? 10.533 0.026 -18.613 1.00 48.34 105 MET A N 1
ATOM 849 C CA . MET A 1 105 ? 11.320 0.345 -17.427 1.00 48.34 105 MET A CA 1
ATOM 850 C C . MET A 1 105 ? 12.516 1.183 -17.873 1.00 48.34 105 MET A C 1
ATOM 852 O O . MET A 1 105 ? 13.366 0.739 -18.646 1.00 48.34 105 MET A O 1
ATOM 856 N N . GLN A 1 106 ? 12.537 2.430 -17.431 1.00 44.00 106 GLN A N 1
ATOM 857 C CA . GLN A 1 106 ? 13.693 3.295 -17.533 1.00 44.00 106 GLN A CA 1
ATOM 858 C C . GLN A 1 106 ? 14.215 3.455 -16.111 1.00 44.00 106 GLN A C 1
ATOM 860 O O . GLN A 1 106 ? 13.446 3.814 -15.222 1.00 44.00 106 GLN A O 1
ATOM 865 N N . ALA A 1 107 ? 15.496 3.164 -15.885 1.00 44.66 107 ALA A N 1
ATOM 866 C CA . ALA A 1 107 ? 16.157 3.588 -14.661 1.00 44.66 107 ALA A CA 1
ATOM 867 C C . ALA A 1 107 ? 16.117 5.122 -14.657 1.00 44.66 107 ALA A C 1
ATOM 869 O O . ALA A 1 107 ? 16.796 5.765 -15.456 1.00 44.66 107 ALA A O 1
ATOM 870 N N . VAL A 1 108 ? 15.222 5.700 -13.854 1.00 43.22 108 VAL A N 1
ATOM 871 C CA . VAL A 1 108 ? 15.039 7.160 -13.783 1.00 43.22 108 VAL A CA 1
ATOM 872 C C . VAL A 1 108 ? 16.191 7.808 -13.010 1.00 43.22 108 VAL A C 1
ATOM 874 O O . VAL A 1 108 ? 16.447 8.993 -13.188 1.00 43.22 108 VAL A O 1
ATOM 877 N N . GLN A 1 109 ? 16.952 7.020 -12.247 1.00 44.28 109 GLN A N 1
ATOM 878 C CA . GLN A 1 109 ? 18.123 7.496 -11.531 1.00 44.28 109 GLN A CA 1
ATOM 879 C C . GLN A 1 109 ? 19.230 6.442 -11.580 1.00 44.28 109 GLN A C 1
ATOM 881 O O . GLN A 1 109 ? 19.100 5.354 -11.024 1.00 44.28 109 GLN A O 1
ATOM 886 N N . GLN A 1 110 ? 20.309 6.757 -12.294 1.00 45.41 110 GLN A N 1
ATOM 887 C CA . GLN A 1 110 ? 21.615 6.195 -11.965 1.00 45.41 110 GLN A CA 1
ATOM 888 C C . GLN A 1 110 ? 22.043 6.866 -10.660 1.00 45.41 110 GLN A C 1
ATOM 890 O O . GLN A 1 110 ? 21.801 8.064 -10.506 1.00 45.41 110 GLN A O 1
ATOM 895 N N . LEU A 1 111 ? 22.625 6.110 -9.725 1.00 43.16 111 LEU A N 1
ATOM 896 C CA . LEU A 1 111 ? 23.179 6.701 -8.509 1.00 43.16 111 LEU A CA 1
ATOM 897 C C . LEU A 1 111 ? 24.191 7.776 -8.919 1.00 43.16 111 LEU A C 1
ATOM 899 O O . LEU A 1 111 ? 25.204 7.463 -9.550 1.00 43.16 111 LEU A O 1
ATOM 903 N N . LEU A 1 112 ? 23.898 9.033 -8.602 1.00 52.44 112 LEU A N 1
ATOM 904 C CA . LEU A 1 112 ? 24.802 10.144 -8.876 1.00 52.44 112 LEU A CA 1
ATOM 905 C C . LEU A 1 112 ? 25.958 10.084 -7.873 1.00 52.44 112 LEU A C 1
ATOM 907 O O . LEU A 1 112 ? 25.827 9.537 -6.776 1.00 52.44 112 LEU A O 1
ATOM 911 N N . GLU A 1 113 ? 27.114 10.645 -8.228 1.00 47.81 113 GLU A N 1
ATOM 912 C CA . GLU A 1 113 ? 28.268 10.702 -7.316 1.00 47.81 113 GLU A CA 1
ATOM 913 C C . GLU A 1 113 ? 27.936 11.391 -5.979 1.00 47.81 113 GLU A C 1
ATOM 915 O O . GLU A 1 113 ? 28.512 11.032 -4.953 1.00 47.81 113 GLU A O 1
ATOM 920 N N . ASP A 1 114 ? 26.939 12.280 -5.978 1.00 53.78 114 ASP A N 1
ATOM 921 C CA . ASP A 1 114 ? 26.488 13.057 -4.821 1.00 53.78 114 ASP A CA 1
ATOM 922 C C . ASP A 1 114 ? 25.389 12.392 -3.966 1.00 53.78 114 ASP A C 1
ATOM 924 O O . ASP A 1 114 ? 24.934 12.986 -2.976 1.00 53.78 114 ASP A O 1
ATOM 928 N N . ASP A 1 115 ? 24.950 11.169 -4.294 1.00 57.31 115 ASP A N 1
ATOM 929 C CA . ASP A 1 115 ? 23.891 10.514 -3.522 1.00 57.31 115 ASP A CA 1
ATOM 930 C C . ASP A 1 115 ? 24.335 10.255 -2.064 1.00 57.31 115 ASP A C 1
ATOM 932 O O . ASP A 1 115 ? 25.436 9.753 -1.808 1.00 57.31 115 ASP A O 1
ATOM 936 N N . PRO A 1 116 ? 23.496 10.580 -1.060 1.00 53.16 116 PRO A N 1
ATOM 937 C CA . PRO A 1 116 ? 23.839 10.449 0.359 1.00 53.16 116 PRO A CA 1
ATOM 938 C C . PRO A 1 116 ? 24.209 9.014 0.761 1.00 53.16 116 PRO A C 1
ATOM 940 O O . PRO A 1 116 ? 25.045 8.828 1.644 1.00 53.16 116 PRO A O 1
ATOM 943 N N . ASP A 1 117 ? 23.680 8.015 0.058 1.00 52.38 117 ASP A N 1
ATOM 944 C CA . ASP A 1 117 ? 23.986 6.598 0.277 1.00 52.38 117 ASP A CA 1
ATOM 945 C C . ASP A 1 117 ? 25.439 6.245 -0.113 1.00 52.38 117 ASP A C 1
ATOM 947 O O . ASP A 1 117 ? 26.025 5.323 0.457 1.00 52.38 117 ASP A O 1
ATOM 951 N N . ARG A 1 118 ? 26.065 7.012 -1.028 1.00 53.94 118 ARG A N 1
ATOM 952 C CA . ARG A 1 118 ? 27.511 6.942 -1.330 1.00 53.94 118 ARG A CA 1
ATOM 953 C C . ARG A 1 118 ? 28.365 7.701 -0.308 1.00 53.94 118 ARG A C 1
ATOM 955 O O . ARG A 1 118 ? 29.564 7.433 -0.211 1.00 53.94 118 ARG A O 1
ATOM 962 N N . ARG A 1 119 ? 27.767 8.621 0.462 1.00 52.91 119 ARG A N 1
ATOM 963 C CA . ARG A 1 119 ? 28.452 9.432 1.483 1.00 52.91 119 ARG A CA 1
ATOM 964 C C . ARG A 1 119 ? 28.530 8.777 2.856 1.00 52.91 119 ARG A C 1
ATOM 966 O O . ARG A 1 119 ? 29.352 9.237 3.640 1.00 52.91 119 ARG A O 1
ATOM 973 N N . ASP A 1 120 ? 27.746 7.737 3.162 1.00 62.12 120 ASP A N 1
ATOM 974 C CA . ASP A 1 120 ? 27.901 7.003 4.426 1.00 62.12 120 ASP A CA 1
ATOM 975 C C . ASP A 1 120 ? 29.119 6.056 4.347 1.00 62.12 120 ASP A C 1
ATOM 977 O O . ASP A 1 120 ? 29.051 4.988 3.719 1.00 62.12 120 ASP A O 1
ATOM 981 N N . PRO A 1 121 ? 30.252 6.395 4.996 1.00 61.38 121 PRO A N 1
ATOM 982 C CA . PRO A 1 121 ? 31.477 5.611 4.884 1.00 61.38 121 PRO A CA 1
ATOM 983 C C . PRO A 1 121 ? 31.323 4.219 5.510 1.00 61.38 121 PRO A C 1
ATOM 985 O O . PRO A 1 121 ? 31.990 3.276 5.081 1.00 61.38 121 PRO A O 1
ATOM 988 N N . LYS A 1 122 ? 30.423 4.071 6.495 1.00 66.12 122 LYS A N 1
ATOM 989 C CA . LYS A 1 122 ? 30.150 2.791 7.161 1.00 66.12 122 LYS A CA 1
ATOM 990 C C . LYS A 1 122 ? 29.349 1.873 6.248 1.00 66.12 122 LYS A C 1
ATOM 992 O O . LYS A 1 122 ? 29.684 0.695 6.129 1.00 66.12 122 LYS A O 1
ATOM 997 N N . LEU A 1 123 ? 28.338 2.412 5.565 1.00 64.44 123 LEU A N 1
ATOM 998 C CA . LEU A 1 123 ? 27.541 1.648 4.606 1.00 64.44 123 LEU A CA 1
ATOM 999 C C . LEU A 1 123 ? 28.404 1.182 3.430 1.00 64.44 123 LEU A C 1
ATOM 1001 O O . LEU A 1 123 ? 28.377 0.003 3.075 1.00 64.44 123 LEU A O 1
ATOM 1005 N N . ARG A 1 124 ? 29.251 2.070 2.893 1.00 64.00 124 ARG A N 1
ATOM 1006 C CA . ARG A 1 124 ? 30.204 1.722 1.830 1.00 64.00 124 ARG A CA 1
ATOM 1007 C C . ARG A 1 124 ? 31.134 0.591 2.260 1.00 64.00 124 ARG A C 1
ATOM 1009 O O . ARG A 1 124 ? 31.330 -0.349 1.493 1.00 64.00 124 ARG A O 1
ATOM 1016 N N . GLN A 1 125 ? 31.673 0.632 3.477 1.00 66.12 125 GLN A N 1
ATOM 1017 C CA . GLN A 1 125 ? 32.550 -0.429 3.973 1.00 66.12 125 GLN A CA 1
ATOM 1018 C C . GLN A 1 125 ? 31.821 -1.778 4.079 1.00 66.12 125 GLN A C 1
ATOM 1020 O O . GLN A 1 125 ? 32.360 -2.786 3.637 1.00 66.12 125 GLN A O 1
ATOM 1025 N N . ILE A 1 126 ? 30.586 -1.803 4.588 1.00 68.62 126 ILE A N 1
ATOM 1026 C CA . ILE A 1 126 ? 29.790 -3.037 4.726 1.00 68.62 126 ILE A CA 1
ATOM 1027 C C . ILE A 1 126 ? 29.434 -3.632 3.356 1.00 68.62 126 ILE A C 1
ATOM 1029 O O . ILE A 1 126 ? 29.510 -4.843 3.164 1.00 68.62 126 ILE A O 1
ATOM 1033 N N . VAL A 1 127 ? 29.060 -2.786 2.396 1.00 64.50 127 VAL A N 1
ATOM 1034 C CA . VAL A 1 127 ? 28.559 -3.226 1.085 1.00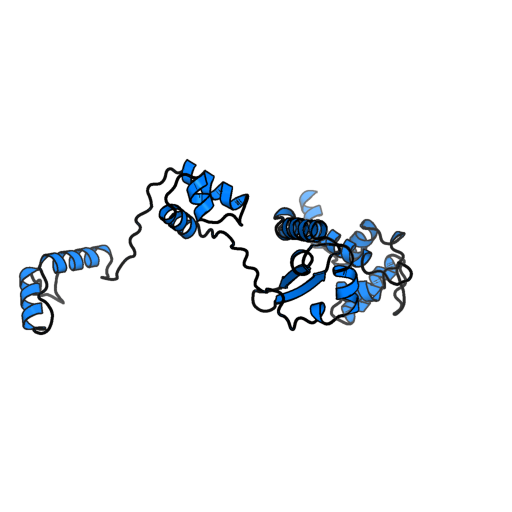 64.50 127 VAL A CA 1
ATOM 1035 C C . VAL A 1 127 ? 29.698 -3.575 0.117 1.00 64.50 127 VAL A C 1
ATOM 1037 O O . VAL A 1 127 ? 29.504 -4.401 -0.774 1.00 64.50 127 VAL A O 1
ATOM 1040 N N . THR A 1 128 ? 30.897 -3.013 0.309 1.00 65.25 128 THR A N 1
ATOM 1041 C CA . THR A 1 128 ? 32.078 -3.258 -0.552 1.00 65.25 128 THR A CA 1
ATOM 1042 C C . THR A 1 128 ? 33.022 -4.333 0.014 1.00 65.25 128 THR A C 1
ATOM 1044 O O . THR A 1 128 ? 33.982 -4.727 -0.644 1.00 65.25 128 THR A O 1
ATOM 1047 N N . MET A 1 129 ? 32.779 -4.842 1.228 1.00 63.09 129 MET A N 1
ATOM 1048 C CA . MET A 1 129 ? 33.618 -5.883 1.831 1.00 63.09 129 MET A CA 1
ATOM 1049 C C . MET A 1 129 ? 33.427 -7.245 1.145 1.00 63.09 129 MET A C 1
ATOM 1051 O O . MET A 1 129 ? 32.345 -7.826 1.170 1.00 63.09 129 MET A O 1
ATOM 1055 N N . GLY A 1 130 ? 34.512 -7.780 0.573 1.00 59.75 130 GLY A N 1
ATOM 1056 C CA . GLY A 1 130 ? 34.634 -9.192 0.187 1.00 59.75 130 GLY A CA 1
ATOM 1057 C C . GLY A 1 130 ? 34.023 -9.618 -1.155 1.00 59.75 130 GLY A C 1
ATOM 1058 O O . GLY A 1 130 ? 34.079 -10.803 -1.471 1.00 59.75 130 GLY A O 1
ATOM 1059 N N . SER A 1 131 ? 33.473 -8.710 -1.967 1.00 63.16 131 SER A N 1
ATOM 1060 C CA . SER A 1 131 ? 32.875 -9.058 -3.270 1.00 63.16 131 SER A CA 1
ATOM 1061 C C . SER A 1 131 ? 33.414 -8.207 -4.418 1.00 63.16 131 SER A C 1
ATOM 1063 O O . SER A 1 131 ? 33.619 -7.011 -4.235 1.00 63.16 131 SER A O 1
ATOM 1065 N N . GLN A 1 132 ? 33.513 -8.790 -5.614 1.00 71.00 132 GLN A N 1
ATOM 1066 C CA . GLN A 1 132 ? 33.831 -8.077 -6.863 1.00 71.00 132 GLN A CA 1
ATOM 1067 C C . GLN A 1 132 ? 32.640 -7.295 -7.453 1.00 71.00 132 GLN A C 1
ATOM 1069 O O . GLN A 1 132 ? 32.805 -6.580 -8.434 1.00 71.00 132 GLN A O 1
ATOM 1074 N N . ASP A 1 133 ? 31.439 -7.448 -6.889 1.00 73.62 133 ASP A N 1
ATOM 1075 C CA . ASP A 1 133 ? 30.228 -6.767 -7.356 1.00 73.62 133 ASP A CA 1
ATOM 1076 C C . ASP A 1 133 ? 30.309 -5.252 -7.103 1.00 73.62 133 ASP A C 1
ATOM 1078 O O . ASP A 1 133 ? 30.781 -4.800 -6.053 1.00 73.62 133 ASP A O 1
ATOM 1082 N N . THR A 1 134 ? 29.779 -4.466 -8.037 1.00 76.62 134 THR A N 1
ATOM 1083 C CA . THR A 1 134 ? 29.708 -3.006 -7.894 1.00 76.62 134 THR A CA 1
ATOM 1084 C C . THR A 1 134 ? 28.591 -2.589 -6.931 1.00 76.62 134 THR A C 1
ATOM 1086 O O . THR A 1 134 ? 27.635 -3.329 -6.697 1.00 76.62 134 THR A O 1
ATOM 1089 N N . LEU A 1 135 ? 28.685 -1.380 -6.360 1.00 74.94 135 LEU A N 1
ATOM 1090 C CA . LEU A 1 135 ? 27.639 -0.845 -5.477 1.00 74.94 135 LEU A CA 1
ATOM 1091 C C . LEU A 1 135 ? 26.280 -0.772 -6.191 1.00 74.94 135 LEU A C 1
ATOM 1093 O O . LEU A 1 135 ? 25.262 -1.124 -5.607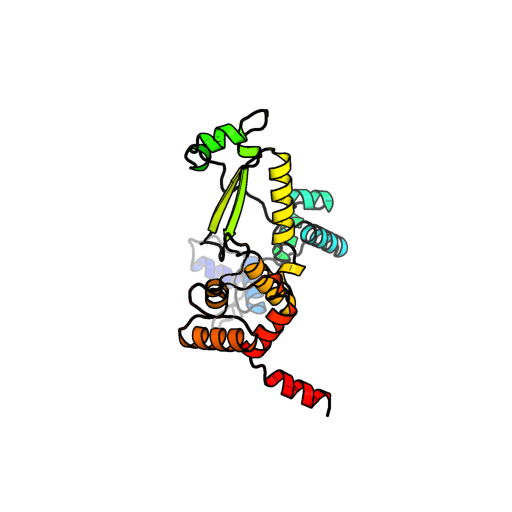 1.00 74.94 135 LEU A O 1
ATOM 1097 N N . GLU A 1 136 ? 26.282 -0.374 -7.462 1.00 77.62 136 GLU A N 1
ATOM 1098 C CA . GLU A 1 136 ? 25.076 -0.209 -8.280 1.00 77.62 136 GLU A CA 1
ATOM 1099 C C . GLU A 1 136 ? 24.306 -1.524 -8.451 1.00 77.62 136 GLU A C 1
ATOM 1101 O O . GLU A 1 136 ? 23.084 -1.537 -8.351 1.00 77.62 136 GLU A O 1
ATOM 1106 N N . GLU A 1 137 ? 25.007 -2.650 -8.610 1.00 80.00 137 GLU A N 1
ATOM 1107 C CA . GLU A 1 137 ? 24.390 -3.981 -8.722 1.00 80.00 137 GLU A CA 1
ATOM 1108 C C . GLU A 1 137 ? 23.764 -4.474 -7.410 1.00 80.00 137 GLU A C 1
ATOM 1110 O O . GLU A 1 137 ? 23.004 -5.446 -7.399 1.00 80.00 137 GLU A O 1
ATOM 1115 N N . LYS A 1 138 ? 24.095 -3.828 -6.289 1.00 81.50 138 LYS A N 1
ATOM 1116 C CA . LYS A 1 138 ? 23.590 -4.172 -4.956 1.00 81.50 138 LYS A CA 1
ATOM 1117 C C . LYS A 1 138 ? 22.529 -3.207 -4.450 1.00 81.50 138 LYS A C 1
ATOM 1119 O O . LYS A 1 138 ? 21.934 -3.474 -3.403 1.00 81.50 138 LYS A O 1
ATOM 1124 N N . THR A 1 139 ? 22.295 -2.105 -5.149 1.00 84.31 139 THR A N 1
ATOM 1125 C CA . THR A 1 139 ? 21.309 -1.111 -4.741 1.00 84.31 139 THR A CA 1
ATOM 1126 C C . THR A 1 139 ? 19.941 -1.439 -5.331 1.00 84.31 139 THR A C 1
ATOM 1128 O O . THR A 1 139 ? 19.800 -1.707 -6.520 1.00 84.31 139 THR A O 1
ATOM 1131 N N . VAL A 1 140 ? 18.915 -1.403 -4.483 1.00 87.88 140 VAL A N 1
ATOM 1132 C CA . VAL A 1 140 ? 17.505 -1.495 -4.865 1.00 87.88 140 VAL A CA 1
ATOM 1133 C C . VAL A 1 140 ? 16.848 -0.163 -4.535 1.00 87.88 140 VAL A C 1
ATOM 1135 O O . VAL A 1 140 ? 16.816 0.243 -3.375 1.00 87.88 140 VAL A O 1
ATOM 1138 N N . THR A 1 141 ? 16.292 0.497 -5.545 1.00 87.88 141 THR A N 1
ATOM 1139 C CA . THR A 1 141 ? 15.535 1.741 -5.375 1.00 87.88 141 THR A CA 1
ATOM 1140 C C . THR A 1 141 ? 14.051 1.460 -5.544 1.00 87.88 141 THR A C 1
ATOM 1142 O O . THR A 1 141 ? 13.608 0.991 -6.592 1.00 87.88 141 THR A O 1
ATOM 1145 N N . VAL A 1 142 ? 13.271 1.759 -4.508 1.00 88.94 142 VAL A N 1
ATOM 1146 C CA . VAL A 1 142 ? 11.814 1.632 -4.513 1.00 88.94 142 VAL A CA 1
ATOM 1147 C C . VAL A 1 142 ? 11.198 3.013 -4.697 1.00 88.94 142 VAL A C 1
ATOM 1149 O O . VAL A 1 142 ? 11.342 3.889 -3.844 1.00 88.94 142 VAL A O 1
ATOM 1152 N N . CYS A 1 143 ? 10.494 3.195 -5.813 1.00 88.62 143 CYS A N 1
ATOM 1153 C CA . CYS A 1 143 ? 9.747 4.412 -6.115 1.00 88.62 143 CYS A CA 1
ATOM 1154 C C . CYS A 1 143 ? 8.291 4.235 -5.665 1.00 88.62 143 CYS A C 1
ATOM 1156 O O . CYS A 1 143 ? 7.541 3.463 -6.263 1.00 88.62 143 CYS A O 1
ATOM 1158 N N . CYS A 1 144 ? 7.885 4.954 -4.625 1.00 85.88 144 CYS A N 1
ATOM 1159 C CA . CYS A 1 144 ? 6.524 4.955 -4.097 1.00 85.88 144 CYS A CA 1
ATOM 1160 C C . CYS A 1 144 ? 5.851 6.278 -4.451 1.00 85.88 144 CYS A C 1
ATOM 1162 O O . CYS A 1 144 ? 6.394 7.334 -4.145 1.00 85.88 144 CYS A O 1
ATOM 1164 N N . ALA A 1 145 ? 4.662 6.251 -5.045 1.00 82.31 145 ALA A N 1
ATOM 1165 C CA . ALA A 1 145 ? 3.961 7.479 -5.399 1.00 82.31 145 ALA A CA 1
ATOM 1166 C C . ALA A 1 145 ? 2.446 7.324 -5.245 1.00 82.31 145 ALA A C 1
ATOM 1168 O O . ALA A 1 145 ? 1.901 6.254 -5.516 1.00 82.31 145 ALA A O 1
ATOM 1169 N N . ASN A 1 146 ? 1.777 8.398 -4.820 1.00 80.25 146 ASN A N 1
ATOM 1170 C CA . ASN A 1 146 ? 0.310 8.473 -4.818 1.00 80.25 146 ASN A CA 1
ATOM 1171 C C . ASN A 1 146 ? -0.235 9.001 -6.155 1.00 80.25 146 ASN A C 1
ATOM 1173 O O . ASN A 1 146 ? -1.385 8.749 -6.500 1.00 80.25 146 ASN A O 1
ATOM 1177 N N . ASP A 1 147 ? 0.595 9.733 -6.897 1.00 82.94 147 ASP A N 1
ATOM 1178 C CA . ASP A 1 147 ? 0.317 10.276 -8.222 1.00 82.94 147 ASP A CA 1
ATOM 1179 C C . ASP A 1 147 ? 1.625 10.340 -9.039 1.00 82.94 147 ASP A C 1
ATOM 1181 O O . ASP A 1 147 ? 2.686 9.936 -8.568 1.00 82.94 147 ASP A O 1
ATOM 1185 N N . PHE A 1 148 ? 1.571 10.823 -10.280 1.00 80.50 148 PHE A N 1
ATOM 1186 C CA . PHE A 1 148 ? 2.743 10.866 -11.168 1.00 80.50 148 PHE A CA 1
ATOM 1187 C C . PHE A 1 148 ? 3.745 11.994 -10.860 1.00 80.50 148 PHE A C 1
ATOM 1189 O O . PHE A 1 148 ? 4.743 12.117 -11.568 1.00 80.50 148 PHE A O 1
ATOM 1196 N N . VAL A 1 149 ? 3.485 12.827 -9.850 1.00 81.12 149 VAL A N 1
ATOM 1197 C CA . VAL A 1 149 ? 4.297 14.004 -9.499 1.00 81.12 149 VAL A CA 1
ATOM 1198 C C . VAL A 1 149 ? 4.981 13.803 -8.146 1.00 81.12 149 VAL A C 1
ATOM 1200 O O . VAL A 1 149 ? 6.180 14.035 -8.005 1.00 81.12 149 VAL A O 1
ATOM 1203 N N . ASN A 1 150 ? 4.231 13.329 -7.157 1.00 82.12 150 ASN A N 1
ATOM 1204 C CA . ASN A 1 150 ? 4.659 13.127 -5.782 1.00 82.12 150 ASN A CA 1
ATOM 1205 C C . ASN A 1 150 ? 5.266 11.728 -5.614 1.00 82.12 150 ASN A C 1
ATOM 1207 O O . ASN A 1 150 ? 4.642 10.823 -5.049 1.00 82.12 150 ASN A O 1
ATOM 1211 N N . ILE A 1 151 ? 6.489 11.567 -6.126 1.00 83.75 151 ILE A N 1
ATOM 1212 C CA . ILE A 1 151 ? 7.262 10.322 -6.056 1.00 83.75 151 ILE A CA 1
ATOM 1213 C C . ILE A 1 151 ? 8.263 10.403 -4.898 1.00 83.75 151 ILE A C 1
ATOM 1215 O O . ILE A 1 151 ? 9.116 11.286 -4.854 1.00 83.75 151 ILE A O 1
ATOM 1219 N N . ALA A 1 152 ? 8.171 9.455 -3.971 1.00 83.50 152 ALA A N 1
ATOM 1220 C CA . ALA A 1 152 ? 9.152 9.215 -2.925 1.00 83.50 152 ALA A CA 1
ATOM 1221 C C . ALA A 1 152 ? 10.081 8.068 -3.340 1.00 83.50 152 ALA A C 1
ATOM 1223 O O . ALA A 1 152 ? 9.622 7.013 -3.780 1.00 83.50 152 ALA A O 1
ATOM 1224 N N . PHE A 1 153 ? 11.382 8.263 -3.156 1.00 83.12 153 PHE A N 1
ATOM 1225 C CA . PHE A 1 153 ? 12.402 7.261 -3.447 1.00 83.12 153 PHE A CA 1
ATOM 1226 C C . PHE A 1 153 ? 12.965 6.715 -2.139 1.00 83.12 153 PHE A C 1
ATOM 1228 O O . PHE A 1 153 ? 13.311 7.479 -1.238 1.00 83.12 153 PHE A O 1
ATOM 1235 N N . ILE A 1 154 ? 13.034 5.391 -2.032 1.00 83.75 154 ILE A N 1
ATOM 1236 C CA . ILE A 1 154 ? 13.633 4.692 -0.895 1.00 83.75 154 ILE A CA 1
ATOM 1237 C C . ILE A 1 154 ? 14.729 3.784 -1.443 1.00 83.75 154 ILE A C 1
ATOM 1239 O O . ILE A 1 154 ? 14.441 2.855 -2.198 1.00 83.75 154 ILE A O 1
ATOM 1243 N N . ASN A 1 155 ? 15.975 4.054 -1.064 1.00 84.50 155 ASN A N 1
ATOM 1244 C CA . ASN A 1 155 ? 17.133 3.289 -1.509 1.00 84.50 155 ASN A CA 1
ATOM 1245 C C . ASN A 1 155 ? 17.554 2.278 -0.441 1.00 84.50 155 ASN A C 1
ATOM 1247 O O . ASN A 1 155 ? 17.664 2.601 0.742 1.00 84.50 155 ASN A O 1
ATOM 1251 N N . PHE A 1 156 ? 17.825 1.055 -0.879 1.00 83.62 156 PHE A N 1
ATOM 1252 C CA . PHE A 1 156 ? 18.362 -0.021 -0.059 1.00 83.62 156 PHE A CA 1
ATOM 1253 C C . PHE A 1 156 ? 19.659 -0.520 -0.680 1.00 83.62 156 PHE A C 1
ATOM 1255 O O . PHE A 1 156 ? 19.717 -0.750 -1.884 1.00 83.62 156 PHE A O 1
ATOM 1262 N N . CYS A 1 157 ? 20.682 -0.761 0.134 1.00 83.56 157 CYS A N 1
ATOM 1263 C CA . CYS A 1 157 ? 21.914 -1.406 -0.312 1.00 83.56 157 CYS A CA 1
ATOM 1264 C C . CYS A 1 157 ? 21.991 -2.820 0.267 1.00 83.56 157 CYS A C 1
ATOM 1266 O O . CYS A 1 157 ? 21.962 -3.012 1.484 1.00 83.56 157 CYS A O 1
ATOM 1268 N N . CYS A 1 158 ? 22.083 -3.813 -0.611 1.00 83.25 158 CYS A N 1
ATOM 1269 C CA . CYS A 1 158 ? 22.199 -5.219 -0.245 1.00 83.25 158 CYS A CA 1
ATOM 1270 C C . CYS A 1 158 ? 23.669 -5.630 -0.101 1.00 83.25 158 CYS A C 1
ATOM 1272 O O . CYS A 1 158 ? 24.574 -4.981 -0.613 1.00 83.25 158 CYS A O 1
ATOM 1274 N N . THR A 1 159 ? 23.930 -6.763 0.552 1.00 81.50 159 THR A N 1
ATOM 1275 C CA . THR A 1 159 ? 25.293 -7.315 0.655 1.00 81.50 159 THR A CA 1
ATOM 1276 C C . THR A 1 159 ? 25.741 -8.042 -0.615 1.00 81.50 159 THR A C 1
ATOM 1278 O O . THR A 1 159 ? 26.938 -8.113 -0.884 1.00 81.50 159 THR A O 1
ATOM 1281 N N . ARG A 1 160 ? 24.799 -8.558 -1.418 1.00 82.44 160 ARG A N 1
ATOM 1282 C CA . ARG A 1 160 ? 25.037 -9.334 -2.650 1.00 82.44 160 ARG A CA 1
ATOM 1283 C C . ARG A 1 160 ? 24.088 -8.900 -3.764 1.00 82.44 160 ARG A C 1
ATOM 1285 O O . ARG A 1 160 ? 22.919 -8.626 -3.477 1.00 82.44 160 ARG A O 1
ATOM 1292 N N . LYS A 1 161 ? 24.547 -8.937 -5.021 1.00 85.81 161 LYS A N 1
ATOM 1293 C CA . LYS A 1 161 ? 23.704 -8.598 -6.185 1.00 85.81 161 LYS A CA 1
ATOM 1294 C C . LYS A 1 161 ? 22.496 -9.522 -6.357 1.00 85.81 161 LYS A C 1
ATOM 1296 O O . LYS A 1 161 ? 21.422 -9.093 -6.759 1.00 85.81 161 LYS A O 1
ATOM 1301 N N . GLU A 1 162 ? 22.644 -10.796 -5.996 1.00 88.94 162 GLU A N 1
ATOM 1302 C CA . GLU A 1 162 ? 21.577 -11.803 -6.089 1.00 88.94 162 GLU A CA 1
ATOM 1303 C C . GLU A 1 162 ? 20.385 -11.443 -5.199 1.00 88.94 162 GLU A C 1
ATOM 1305 O O . GLU A 1 162 ? 19.235 -11.590 -5.602 1.00 88.94 162 GLU A O 1
ATOM 1310 N N . ILE A 1 163 ? 20.668 -10.923 -4.000 1.00 88.25 163 ILE A N 1
ATOM 1311 C CA . ILE A 1 163 ? 19.648 -10.477 -3.050 1.00 88.25 163 ILE A CA 1
ATOM 1312 C C . ILE A 1 163 ? 18.945 -9.238 -3.604 1.00 88.25 163 ILE A C 1
ATOM 1314 O O . ILE A 1 163 ? 17.718 -9.192 -3.596 1.00 88.25 163 ILE A O 1
ATOM 1318 N N . ALA A 1 164 ? 19.702 -8.267 -4.125 1.00 87.88 164 ALA A N 1
ATOM 1319 C CA . ALA A 1 164 ? 19.131 -7.068 -4.738 1.00 87.88 164 ALA A CA 1
ATOM 1320 C C . ALA A 1 164 ? 18.179 -7.423 -5.893 1.00 87.88 164 ALA A C 1
ATOM 1322 O O . ALA A 1 164 ? 17.055 -6.917 -5.964 1.00 87.88 164 ALA A O 1
ATOM 1323 N N . ARG A 1 165 ? 18.585 -8.369 -6.748 1.00 88.94 165 ARG A N 1
ATOM 1324 C CA . ARG A 1 165 ? 17.752 -8.879 -7.842 1.00 88.94 165 ARG A CA 1
ATOM 1325 C C . ARG A 1 165 ? 16.496 -9.588 -7.336 1.00 88.94 165 ARG A C 1
ATOM 1327 O O . ARG A 1 165 ? 15.403 -9.251 -7.776 1.00 88.94 165 ARG A O 1
ATOM 1334 N N . LEU A 1 166 ? 16.633 -10.498 -6.369 1.00 91.88 166 LEU A N 1
ATOM 1335 C CA . LEU A 1 166 ? 15.498 -11.213 -5.777 1.00 91.88 166 LEU A CA 1
ATOM 1336 C C . LEU A 1 166 ? 14.465 -10.251 -5.173 1.00 91.88 166 LEU A C 1
ATOM 1338 O O . LEU A 1 166 ? 13.265 -10.432 -5.380 1.00 91.88 166 LEU A O 1
ATOM 1342 N N . TRP A 1 167 ? 14.921 -9.227 -4.444 1.00 91.50 167 TRP A N 1
ATOM 1343 C CA . TRP A 1 167 ? 14.043 -8.191 -3.897 1.00 91.50 167 TRP A CA 1
ATOM 1344 C C . TRP A 1 167 ? 13.342 -7.406 -4.997 1.00 91.50 167 TRP A C 1
ATOM 1346 O O . TRP A 1 167 ? 12.138 -7.189 -4.896 1.00 91.50 167 TRP A O 1
ATOM 1356 N N . THR A 1 168 ? 14.070 -7.019 -6.045 1.00 90.69 168 THR A N 1
ATOM 1357 C CA . THR A 1 168 ? 13.505 -6.280 -7.181 1.00 90.69 168 THR A CA 1
ATOM 1358 C C . THR A 1 168 ? 12.388 -7.080 -7.848 1.00 90.69 168 THR A C 1
ATOM 1360 O O . THR A 1 168 ? 11.266 -6.585 -7.960 1.00 90.69 168 THR A O 1
ATOM 1363 N N . ASP A 1 169 ? 12.658 -8.338 -8.204 1.00 88.38 169 ASP A N 1
ATOM 1364 C CA . ASP A 1 169 ? 11.693 -9.211 -8.878 1.00 88.38 169 ASP A CA 1
ATOM 1365 C C . ASP A 1 169 ? 10.475 -9.496 -7.978 1.00 88.38 169 ASP A C 1
ATOM 1367 O O . ASP A 1 169 ? 9.324 -9.396 -8.412 1.00 88.38 169 ASP A O 1
ATOM 1371 N N . SER A 1 170 ? 10.709 -9.770 -6.689 1.00 89.81 170 SER A N 1
ATOM 1372 C CA . SER A 1 170 ? 9.639 -10.074 -5.728 1.00 89.81 170 SER A CA 1
ATOM 1373 C C . SER A 1 170 ? 8.752 -8.861 -5.445 1.00 89.81 170 SER A C 1
ATOM 1375 O O . SER A 1 170 ? 7.525 -8.979 -5.486 1.00 89.81 170 SER A O 1
ATOM 1377 N N . LEU A 1 171 ? 9.341 -7.684 -5.197 1.00 90.12 171 LEU A N 1
ATOM 1378 C CA . LEU A 1 171 ? 8.594 -6.444 -4.960 1.00 90.12 171 LEU A CA 1
ATOM 1379 C C . LEU A 1 171 ? 7.755 -6.064 -6.178 1.00 90.12 171 LEU A C 1
ATOM 1381 O O . LEU A 1 171 ? 6.599 -5.675 -6.017 1.00 90.12 171 LEU A O 1
ATOM 1385 N N . LEU A 1 172 ? 8.307 -6.219 -7.384 1.00 87.56 172 LEU A N 1
ATOM 1386 C CA . LEU A 1 172 ? 7.587 -5.925 -8.616 1.00 87.56 172 LEU A CA 1
ATOM 1387 C C . LEU A 1 172 ? 6.422 -6.898 -8.823 1.00 87.56 172 LEU A C 1
ATOM 1389 O O . LEU A 1 172 ? 5.307 -6.462 -9.106 1.00 87.56 172 LEU A O 1
ATOM 1393 N N . SER A 1 173 ? 6.648 -8.197 -8.601 1.00 88.94 173 SER A N 1
ATOM 1394 C CA . SER A 1 173 ? 5.589 -9.208 -8.708 1.00 88.94 173 SER A CA 1
ATOM 1395 C C . SER A 1 173 ? 4.420 -8.925 -7.759 1.00 88.94 173 SER A C 1
ATOM 1397 O O . SER A 1 173 ? 3.264 -9.077 -8.143 1.00 88.94 173 SER A O 1
ATOM 1399 N N . LEU A 1 174 ? 4.706 -8.452 -6.540 1.00 86.44 174 LEU A N 1
ATOM 1400 C CA . LEU A 1 174 ? 3.694 -8.076 -5.554 1.00 86.44 174 LEU A CA 1
ATOM 1401 C C . LEU A 1 174 ? 2.979 -6.779 -5.944 1.00 86.44 174 LEU A C 1
ATOM 1403 O O . LEU A 1 174 ? 1.753 -6.714 -5.866 1.00 86.44 174 LEU A O 1
ATOM 1407 N N . ALA A 1 175 ? 3.726 -5.762 -6.381 1.00 85.94 175 ALA A N 1
ATOM 1408 C CA . ALA A 1 175 ? 3.181 -4.455 -6.740 1.00 85.94 175 ALA A CA 1
ATOM 1409 C C . ALA A 1 175 ? 2.235 -4.516 -7.949 1.00 85.94 175 ALA A C 1
ATOM 1411 O O . ALA A 1 175 ? 1.236 -3.801 -7.972 1.00 85.94 175 ALA A O 1
ATOM 1412 N N . TYR A 1 176 ? 2.526 -5.382 -8.924 1.00 83.56 176 TYR A N 1
ATOM 1413 C CA . TYR A 1 176 ? 1.733 -5.546 -10.147 1.00 83.56 176 TYR A CA 1
ATOM 1414 C C . TYR A 1 176 ? 0.759 -6.733 -10.096 1.00 83.56 176 TYR A C 1
ATOM 1416 O O . TYR A 1 176 ? 0.141 -7.075 -11.104 1.00 83.56 176 TYR A O 1
ATOM 1424 N N . ASN A 1 177 ? 0.568 -7.355 -8.929 1.00 84.94 177 ASN A N 1
ATOM 1425 C CA . ASN A 1 177 ? -0.391 -8.441 -8.778 1.00 84.94 177 ASN A CA 1
ATOM 1426 C C . ASN A 1 177 ? -1.835 -7.908 -8.820 1.00 84.94 177 ASN A C 1
ATOM 1428 O O . ASN A 1 177 ? -2.330 -7.329 -7.848 1.00 84.94 177 ASN A O 1
ATOM 1432 N N . LEU A 1 178 ? -2.540 -8.165 -9.926 1.00 82.25 178 LEU A N 1
ATOM 1433 C CA . LEU A 1 178 ? -3.922 -7.719 -10.138 1.00 82.25 178 LEU A CA 1
ATOM 1434 C C . LEU A 1 178 ? -4.897 -8.220 -9.065 1.00 82.25 178 LEU A C 1
ATOM 1436 O O . LEU A 1 178 ? -5.834 -7.502 -8.724 1.00 82.25 178 LEU A O 1
ATOM 1440 N N . ASN A 1 179 ? -4.666 -9.400 -8.483 1.00 81.38 179 ASN A N 1
ATOM 1441 C CA . ASN A 1 179 ? -5.523 -9.928 -7.417 1.00 81.38 179 ASN A CA 1
ATOM 1442 C C . ASN A 1 179 ? -5.367 -9.131 -6.117 1.00 81.38 179 ASN A C 1
ATOM 1444 O O . ASN A 1 179 ? -6.325 -8.987 -5.364 1.00 81.38 179 ASN A O 1
ATOM 1448 N N . GLN A 1 180 ? -4.171 -8.593 -5.850 1.00 80.88 180 GLN A N 1
ATOM 1449 C CA . GLN A 1 180 ? -3.948 -7.730 -4.688 1.00 80.88 180 GLN A CA 1
ATOM 1450 C C . GLN A 1 180 ? -4.451 -6.304 -4.923 1.00 80.88 180 GLN A C 1
ATOM 1452 O O . GLN A 1 180 ? -4.930 -5.660 -3.987 1.00 80.88 180 GLN A O 1
ATOM 1457 N N . ILE A 1 181 ? -4.354 -5.817 -6.164 1.00 81.50 181 ILE A N 1
ATOM 1458 C CA . ILE A 1 181 ? -4.880 -4.506 -6.561 1.00 81.50 181 ILE A CA 1
ATOM 1459 C C . ILE A 1 181 ? -6.412 -4.507 -6.508 1.00 81.50 181 ILE A C 1
ATOM 1461 O O . ILE A 1 181 ? -6.986 -3.542 -6.016 1.00 81.50 181 ILE A O 1
ATOM 1465 N N . ASN A 1 182 ? -7.057 -5.595 -6.939 1.00 85.25 182 ASN A N 1
ATOM 1466 C CA . ASN A 1 182 ? -8.516 -5.759 -6.965 1.00 85.25 182 ASN A CA 1
ATOM 1467 C C . ASN A 1 182 ? -9.042 -6.593 -5.782 1.00 85.25 182 ASN A C 1
ATOM 1469 O O . ASN A 1 182 ? -9.996 -7.359 -5.920 1.00 85.25 182 ASN A O 1
ATOM 1473 N N . GLY A 1 183 ? -8.396 -6.480 -4.620 1.00 84.88 183 GLY A N 1
ATOM 1474 C CA . GLY A 1 183 ? -8.752 -7.252 -3.433 1.00 84.88 183 GLY A CA 1
ATOM 1475 C C . GLY A 1 183 ? -10.179 -6.980 -2.939 1.00 84.88 183 GLY A C 1
ATOM 1476 O O . GLY A 1 183 ? -10.755 -5.914 -3.149 1.00 84.88 183 GLY A O 1
ATOM 1477 N N . THR A 1 184 ? -10.762 -7.943 -2.223 1.00 89.94 184 THR A N 1
ATOM 1478 C CA . THR A 1 184 ? -12.072 -7.755 -1.577 1.00 89.94 184 THR A CA 1
ATOM 1479 C C . THR A 1 184 ? -11.968 -6.822 -0.366 1.00 89.94 184 THR A C 1
ATOM 1481 O O . THR A 1 184 ? -10.898 -6.638 0.217 1.00 89.94 184 THR A O 1
ATOM 1484 N N . THR A 1 185 ? -13.095 -6.283 0.110 1.00 88.62 185 THR A N 1
ATOM 1485 C CA . THR A 1 185 ? -13.122 -5.474 1.345 1.00 88.62 185 THR A CA 1
ATOM 1486 C C . THR A 1 185 ? -12.516 -6.222 2.537 1.00 88.62 185 THR A C 1
ATOM 1488 O O . THR A 1 185 ? -11.758 -5.639 3.311 1.00 88.62 185 THR A O 1
ATOM 1491 N N . LYS A 1 186 ? -12.772 -7.533 2.651 1.00 89.56 186 LYS A N 1
ATOM 1492 C CA . LYS A 1 186 ? -12.188 -8.384 3.698 1.00 89.56 186 LYS A CA 1
ATOM 1493 C C . LYS A 1 186 ? -10.660 -8.439 3.606 1.00 89.56 186 LYS A C 1
ATOM 1495 O O . LYS A 1 186 ? -9.993 -8.399 4.635 1.00 89.56 186 LYS A O 1
ATOM 1500 N N . MET A 1 187 ? -10.102 -8.465 2.396 1.00 91.12 187 MET A N 1
ATOM 1501 C CA . MET A 1 187 ? -8.654 -8.427 2.184 1.00 91.12 187 MET A CA 1
ATOM 1502 C C . MET A 1 187 ? -8.040 -7.098 2.642 1.00 91.12 187 MET A C 1
ATOM 1504 O O . MET A 1 187 ? -7.003 -7.104 3.305 1.00 91.12 187 MET A O 1
ATOM 1508 N N . TYR A 1 188 ? -8.679 -5.959 2.360 1.00 91.31 188 TYR A N 1
ATOM 1509 C CA . TYR A 1 188 ? -8.197 -4.663 2.854 1.00 91.31 188 TYR A CA 1
ATOM 1510 C C . TYR A 1 188 ? -8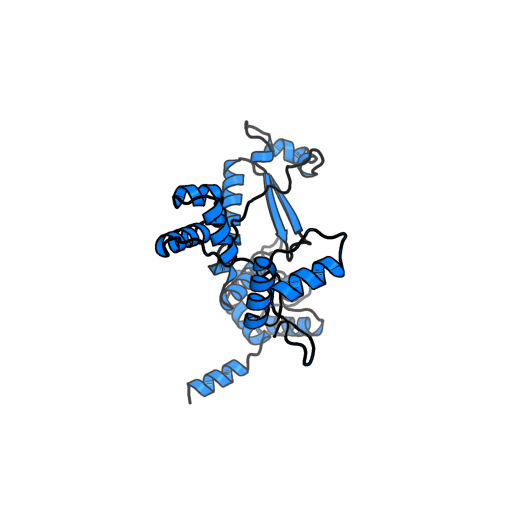.322 -4.523 4.375 1.00 91.31 188 TYR A C 1
ATOM 1512 O O . TYR A 1 188 ? -7.430 -3.950 5.004 1.00 91.31 188 TYR A O 1
ATOM 1520 N N . LEU A 1 189 ? -9.371 -5.090 4.981 1.00 92.81 189 LEU A N 1
ATOM 1521 C CA . LEU A 1 189 ? -9.488 -5.183 6.440 1.00 92.81 189 LEU A CA 1
ATOM 1522 C C . LEU A 1 189 ? -8.359 -6.026 7.032 1.00 92.81 189 LEU A C 1
ATOM 1524 O O . LEU A 1 189 ? -7.716 -5.602 7.991 1.00 92.81 189 LEU A O 1
ATOM 1528 N N . PHE A 1 190 ? -8.056 -7.169 6.416 1.00 93.62 190 PHE A N 1
ATOM 1529 C CA . PHE A 1 190 ? -6.921 -7.994 6.814 1.00 93.62 190 PHE A CA 1
ATOM 1530 C C . PHE A 1 190 ? -5.596 -7.233 6.672 1.00 93.62 190 PHE A C 1
ATOM 1532 O O . PHE A 1 190 ? -4.786 -7.236 7.591 1.00 93.62 190 PHE A O 1
ATOM 1539 N N . LYS A 1 191 ? -5.405 -6.471 5.589 1.00 92.31 191 LYS A N 1
ATOM 1540 C CA . LYS A 1 191 ? -4.224 -5.611 5.398 1.00 92.31 191 LYS A CA 1
ATOM 1541 C C . LYS A 1 191 ? -4.090 -4.545 6.494 1.00 92.31 191 LYS A C 1
ATOM 1543 O O . LYS A 1 191 ? -2.980 -4.295 6.966 1.00 92.31 191 LYS A O 1
ATOM 1548 N N . ALA A 1 192 ? -5.193 -3.923 6.916 1.00 92.81 192 ALA A N 1
ATOM 1549 C CA . ALA A 1 192 ? -5.197 -2.960 8.020 1.00 92.81 192 ALA A CA 1
ATOM 1550 C C . ALA A 1 192 ? -4.813 -3.626 9.353 1.00 92.81 192 ALA A C 1
ATOM 1552 O O . ALA A 1 192 ? -3.953 -3.114 10.075 1.00 92.81 192 ALA A O 1
ATOM 1553 N N . TYR A 1 193 ? -5.377 -4.805 9.627 1.00 94.12 193 TYR A N 1
ATOM 1554 C CA . TYR A 1 193 ? -5.023 -5.633 10.777 1.00 94.12 193 TYR A CA 1
ATOM 1555 C C . TYR A 1 193 ? -3.534 -6.015 10.791 1.00 94.12 193 TYR A C 1
ATOM 1557 O O . TYR A 1 193 ? -2.839 -5.797 11.788 1.00 94.12 193 TYR A O 1
ATOM 1565 N N . THR A 1 194 ? -3.010 -6.522 9.669 1.00 93.06 194 THR A N 1
ATOM 1566 C CA . THR A 1 194 ? -1.593 -6.882 9.531 1.00 93.06 194 THR A CA 1
ATOM 1567 C C . THR A 1 194 ? -0.700 -5.670 9.771 1.00 93.06 194 THR A C 1
ATOM 1569 O O . THR A 1 194 ? 0.289 -5.770 10.492 1.00 93.06 194 THR A O 1
ATOM 1572 N N . LYS A 1 195 ? -1.063 -4.495 9.238 1.00 92.38 195 LYS A N 1
ATOM 1573 C CA . LYS A 1 195 ? -0.308 -3.257 9.468 1.00 92.38 195 LYS A CA 1
ATOM 1574 C C . LYS A 1 195 ? -0.229 -2.906 10.955 1.00 92.38 195 LYS A C 1
ATOM 1576 O O . LYS A 1 195 ? 0.859 -2.597 11.431 1.00 92.38 195 LYS A O 1
ATOM 1581 N N . LEU A 1 196 ? -1.335 -2.969 11.698 1.00 90.06 196 LEU A N 1
ATOM 1582 C CA . LEU A 1 196 ? -1.316 -2.727 13.149 1.00 90.06 196 LEU A CA 1
ATOM 1583 C C . LEU A 1 196 ? -0.460 -3.752 13.887 1.00 90.06 196 LEU A C 1
ATOM 1585 O O . LEU A 1 196 ? 0.330 -3.382 14.751 1.00 90.06 196 LEU A O 1
ATOM 1589 N N . SER A 1 197 ? -0.566 -5.014 13.482 1.00 88.50 197 SER A N 1
ATOM 1590 C CA . SER A 1 197 ? 0.189 -6.120 14.065 1.00 88.50 197 SER A CA 1
ATOM 1591 C C . SER A 1 197 ? 1.692 -6.030 13.808 1.00 88.50 197 SER A C 1
ATOM 1593 O O . SER A 1 197 ? 2.457 -6.615 14.566 1.00 88.50 197 SER A O 1
ATOM 1595 N N . LEU A 1 198 ? 2.138 -5.323 12.765 1.00 88.81 198 LEU A N 1
ATOM 1596 C CA . LEU A 1 198 ? 3.560 -5.115 12.464 1.00 88.81 198 LEU A CA 1
ATOM 1597 C C . LEU A 1 198 ? 4.146 -3.882 13.166 1.00 88.81 198 LEU A C 1
ATOM 1599 O O . LEU A 1 198 ? 5.340 -3.856 13.455 1.00 88.81 198 LEU A O 1
ATOM 1603 N N . ILE A 1 199 ? 3.330 -2.866 13.472 1.00 86.44 199 ILE A N 1
ATOM 1604 C CA . ILE A 1 199 ? 3.791 -1.640 14.143 1.00 86.44 199 ILE A CA 1
ATOM 1605 C C . ILE A 1 199 ? 3.764 -1.847 15.665 1.00 86.44 199 ILE A C 1
ATOM 1607 O O . ILE A 1 199 ? 2.927 -1.285 16.380 1.00 86.44 199 ILE A O 1
ATOM 1611 N N . ARG A 1 200 ? 4.702 -2.669 16.143 1.00 87.50 200 ARG A N 1
ATOM 1612 C CA . ARG A 1 200 ? 4.895 -3.006 17.562 1.00 87.50 200 ARG A CA 1
ATOM 1613 C C . ARG A 1 200 ? 5.885 -2.060 18.244 1.00 87.50 200 ARG A C 1
ATOM 1615 O O . ARG A 1 200 ? 6.722 -1.435 17.591 1.00 87.50 200 ARG A O 1
ATOM 1622 N N . ASP A 1 201 ? 5.777 -1.940 19.561 1.00 87.75 201 ASP A N 1
ATOM 1623 C CA . ASP A 1 201 ? 6.779 -1.270 20.388 1.00 87.75 201 ASP A CA 1
ATOM 1624 C C . ASP A 1 201 ? 7.989 -2.177 20.694 1.00 87.75 201 ASP A C 1
ATOM 1626 O O . ASP A 1 201 ? 8.074 -3.318 20.238 1.00 87.75 201 ASP A O 1
ATOM 1630 N N . LYS A 1 202 ? 8.942 -1.665 21.486 1.00 87.31 202 LYS A N 1
ATOM 1631 C CA . LYS A 1 202 ? 10.136 -2.419 21.917 1.00 87.31 202 LYS A CA 1
ATOM 1632 C C . LYS A 1 202 ? 9.797 -3.659 22.755 1.00 87.31 202 LYS A C 1
ATOM 1634 O O . LYS A 1 202 ? 10.621 -4.561 22.844 1.00 87.31 202 LYS A O 1
ATOM 1639 N N . SER A 1 203 ? 8.616 -3.687 23.365 1.00 86.69 203 SER A N 1
ATOM 1640 C CA . SER A 1 203 ? 8.100 -4.796 24.167 1.00 86.69 203 SER A CA 1
ATOM 1641 C C . SER A 1 203 ? 7.291 -5.792 23.329 1.00 86.69 203 SER A C 1
ATOM 1643 O O . SER A 1 203 ? 6.823 -6.793 23.862 1.00 86.69 203 SER A O 1
ATOM 1645 N N . GLY A 1 204 ? 7.138 -5.549 22.023 1.00 87.88 204 GLY A N 1
ATOM 1646 C CA . GLY A 1 204 ? 6.383 -6.402 21.112 1.00 87.88 204 GLY A CA 1
ATOM 1647 C C . GLY A 1 204 ? 4.869 -6.181 21.145 1.00 87.88 204 GLY A C 1
ATOM 1648 O O . GLY A 1 204 ? 4.156 -6.937 20.487 1.00 87.88 204 GLY A O 1
ATOM 1649 N N . ASN A 1 205 ? 4.373 -5.158 21.846 1.00 91.94 205 ASN A N 1
ATOM 1650 C CA . ASN A 1 205 ? 2.945 -4.860 21.965 1.00 91.94 205 ASN A CA 1
ATOM 1651 C C . ASN A 1 205 ? 2.488 -3.799 20.956 1.00 91.94 205 ASN A C 1
ATOM 1653 O O . ASN A 1 205 ? 3.290 -3.016 20.447 1.00 91.94 205 ASN A O 1
ATOM 1657 N N . ILE A 1 206 ? 1.186 -3.762 20.662 1.00 91.44 206 ILE A N 1
ATOM 1658 C CA . ILE A 1 206 ? 0.572 -2.803 19.733 1.00 91.44 206 ILE A CA 1
ATOM 1659 C C . ILE A 1 206 ? 0.194 -1.532 20.508 1.00 91.44 206 ILE A C 1
ATOM 1661 O O . ILE A 1 206 ? -0.695 -1.580 21.357 1.00 91.44 206 ILE A O 1
ATOM 1665 N N . PRO A 1 207 ? 0.792 -0.364 20.228 1.00 92.38 207 PRO A N 1
ATOM 1666 C CA . PRO A 1 207 ? 0.424 0.866 20.924 1.00 92.38 207 PRO A CA 1
ATOM 1667 C C . PRO A 1 207 ? -0.997 1.323 20.570 1.00 92.38 207 PRO A C 1
ATOM 1669 O O . PRO A 1 207 ? -1.304 1.513 19.389 1.00 92.38 207 PRO A O 1
ATOM 1672 N N . VAL A 1 208 ? -1.832 1.628 21.571 1.00 92.12 208 VAL A N 1
ATOM 1673 C CA . VAL A 1 208 ? -3.219 2.106 21.357 1.00 92.12 208 VAL A CA 1
ATOM 1674 C C . VAL A 1 208 ? -3.250 3.373 20.497 1.00 92.12 208 VAL A C 1
ATOM 1676 O O . VAL A 1 208 ? -4.086 3.524 19.606 1.00 92.12 208 VAL A O 1
ATOM 1679 N N . LYS A 1 209 ? -2.256 4.257 20.659 1.00 90.94 209 LYS A N 1
ATOM 1680 C CA . LYS A 1 209 ? -2.092 5.460 19.825 1.00 90.94 209 LYS A CA 1
ATOM 1681 C C . LYS A 1 209 ? -2.035 5.163 18.318 1.00 90.94 209 LYS A C 1
ATOM 1683 O O . LYS A 1 209 ? -2.434 6.015 17.527 1.00 90.94 209 LYS A O 1
ATOM 1688 N N . ASN A 1 210 ? -1.528 3.996 17.909 1.00 91.19 210 ASN A N 1
ATOM 1689 C CA . ASN A 1 210 ? -1.437 3.614 16.499 1.00 91.19 210 ASN A CA 1
ATOM 1690 C C . ASN A 1 210 ? -2.801 3.173 15.959 1.00 91.19 210 ASN A C 1
ATOM 1692 O O . ASN A 1 210 ? -3.139 3.529 14.832 1.00 91.19 210 ASN A O 1
ATOM 1696 N N . VAL A 1 211 ? -3.601 2.484 16.779 1.00 91.12 211 VAL A N 1
ATOM 1697 C CA . VAL A 1 211 ? -5.000 2.146 16.467 1.00 91.12 211 VAL A CA 1
ATOM 1698 C C . VAL A 1 211 ? -5.818 3.429 16.303 1.00 91.12 211 VAL A C 1
ATOM 1700 O O . VAL A 1 211 ? -6.479 3.615 15.282 1.00 91.12 211 VAL A O 1
ATOM 1703 N N . LEU A 1 212 ? -5.684 4.375 17.241 1.00 92.12 212 LEU A N 1
ATOM 1704 C CA . LEU A 1 212 ? -6.357 5.677 17.168 1.00 92.12 212 LEU A CA 1
ATOM 1705 C C . LEU A 1 212 ? -5.959 6.465 15.917 1.00 92.12 212 LEU A C 1
ATOM 1707 O O . LEU A 1 212 ? -6.824 6.994 15.231 1.00 92.12 212 LEU A O 1
ATOM 1711 N N . LYS A 1 213 ? -4.666 6.518 15.574 1.00 91.38 213 LYS A N 1
ATOM 1712 C CA . LYS A 1 213 ? -4.202 7.180 14.342 1.00 91.38 213 LYS A CA 1
ATOM 1713 C C . LYS A 1 213 ? -4.747 6.536 13.066 1.00 91.38 213 LYS A C 1
ATOM 1715 O O . LYS A 1 213 ? -4.830 7.218 12.051 1.00 91.38 213 LYS A O 1
ATOM 1720 N N . MET A 1 214 ? -5.053 5.240 13.095 1.00 91.06 214 MET A N 1
ATOM 1721 C CA . MET A 1 214 ? -5.554 4.523 11.926 1.00 91.06 214 MET A CA 1
ATOM 1722 C C . MET A 1 214 ? -7.058 4.723 11.716 1.00 91.06 214 MET A C 1
ATOM 1724 O O . MET A 1 214 ? -7.484 4.838 10.571 1.00 91.06 214 MET A O 1
ATOM 1728 N N . PHE A 1 215 ? -7.845 4.774 12.795 1.00 91.12 215 PHE A N 1
ATOM 1729 C CA . PHE A 1 215 ? -9.313 4.769 12.721 1.00 91.12 215 PHE A CA 1
ATOM 1730 C C . PHE A 1 215 ? -9.996 6.071 13.138 1.00 91.12 215 PHE A C 1
ATOM 1732 O O . PHE A 1 215 ? -11.208 6.181 12.974 1.00 91.12 215 PHE A O 1
ATOM 1739 N N . ALA A 1 216 ? -9.262 7.050 13.669 1.00 91.75 216 ALA A N 1
ATOM 1740 C CA . ALA A 1 216 ? -9.833 8.310 14.126 1.00 91.75 216 ALA A CA 1
ATOM 1741 C C . ALA A 1 216 ? -9.144 9.519 13.483 1.00 91.75 216 ALA A C 1
ATOM 1743 O O . ALA A 1 216 ? -7.918 9.651 13.529 1.00 91.75 216 ALA A O 1
ATOM 1744 N N . GLN A 1 217 ? -9.946 10.435 12.937 1.00 87.56 217 GLN A N 1
ATOM 1745 C CA . GLN A 1 217 ? -9.464 11.705 12.386 1.00 87.56 217 GLN A CA 1
ATOM 1746 C C . GLN A 1 217 ? -9.694 12.849 13.384 1.00 87.56 217 GLN A C 1
ATOM 1748 O O . GLN A 1 217 ? -8.808 13.683 13.586 1.00 87.56 217 GLN A O 1
ATOM 1753 N N . GLY A 1 218 ? -10.844 12.845 14.071 1.00 90.06 218 GLY A N 1
ATOM 1754 C CA . GLY A 1 218 ? -11.237 13.866 15.049 1.00 90.06 218 GLY A CA 1
ATOM 1755 C C . GLY A 1 218 ? -11.156 13.436 16.519 1.00 90.06 218 GLY A C 1
ATOM 1756 O O . GLY A 1 218 ? -10.835 12.297 16.860 1.00 90.06 218 GLY A O 1
ATOM 1757 N N . LYS A 1 219 ? -11.465 14.371 17.429 1.00 89.88 219 LYS A N 1
ATOM 1758 C CA . LYS A 1 219 ? -11.544 14.104 18.880 1.00 89.88 219 LYS A CA 1
ATOM 1759 C C . LYS A 1 219 ? -12.703 13.163 19.226 1.00 89.88 219 LYS A C 1
ATOM 1761 O O . LYS A 1 219 ? -12.547 12.320 20.105 1.00 89.88 219 LYS A O 1
ATOM 1766 N N . ASP A 1 220 ? -13.830 13.293 18.535 1.00 91.81 220 ASP A N 1
ATOM 1767 C CA . ASP A 1 220 ? -15.017 12.475 18.793 1.00 91.81 220 ASP A CA 1
ATOM 1768 C C . ASP A 1 220 ? -14.839 11.041 18.285 1.00 91.81 220 ASP A C 1
ATOM 1770 O O . ASP A 1 220 ? -15.152 10.094 19.008 1.00 91.81 220 ASP A O 1
ATOM 1774 N N . ASP A 1 221 ? -14.204 10.865 17.121 1.00 91.31 221 ASP A N 1
ATOM 1775 C CA . ASP A 1 221 ? -13.814 9.541 16.621 1.00 91.31 221 ASP A CA 1
ATOM 1776 C C . ASP A 1 221 ? -12.884 8.825 17.601 1.00 91.31 221 ASP A C 1
ATOM 1778 O O . ASP A 1 221 ? -13.052 7.635 17.858 1.00 91.31 221 ASP A O 1
ATOM 1782 N N . LYS A 1 222 ? -11.919 9.550 18.189 1.00 92.12 222 LYS A N 1
ATOM 1783 C CA . LYS A 1 222 ? -10.997 8.976 19.181 1.00 92.12 222 LYS A CA 1
ATOM 1784 C C . LYS A 1 222 ? -11.755 8.439 20.386 1.00 92.12 222 LYS A C 1
ATOM 1786 O O . LYS A 1 222 ? -11.560 7.281 20.732 1.00 92.12 222 LYS A O 1
ATOM 1791 N N . LYS A 1 223 ? -12.675 9.227 20.955 1.00 92.62 223 LYS A N 1
ATOM 1792 C CA . LYS A 1 223 ? -13.524 8.775 22.072 1.00 92.62 223 LYS A CA 1
ATOM 1793 C C . LYS A 1 223 ? -14.353 7.546 21.701 1.00 92.62 223 LYS A C 1
ATOM 1795 O O . LYS A 1 223 ? -14.504 6.640 22.514 1.00 92.62 223 LYS A O 1
ATOM 1800 N N . LYS A 1 224 ? -14.884 7.501 20.474 1.00 92.50 224 LYS A N 1
ATOM 1801 C CA . LYS A 1 224 ? -15.650 6.351 19.978 1.00 92.50 224 LYS A CA 1
ATOM 1802 C C . LYS A 1 224 ? -14.775 5.098 19.878 1.00 92.50 224 LYS A C 1
ATOM 1804 O O . LYS A 1 224 ? -15.184 4.044 20.351 1.00 92.50 224 LYS A O 1
ATOM 1809 N N . VAL A 1 225 ? -13.576 5.213 19.306 1.00 93.88 225 VAL A N 1
ATOM 1810 C CA . VAL A 1 225 ? -12.613 4.104 19.207 1.00 93.88 225 VAL A CA 1
ATOM 1811 C C . VAL A 1 225 ? -12.181 3.628 20.597 1.00 93.88 225 VAL A C 1
ATOM 1813 O O . VAL A 1 225 ? -12.179 2.425 20.838 1.00 93.88 225 VAL A O 1
ATOM 1816 N N . GLU A 1 226 ? -11.886 4.542 21.525 1.00 93.81 226 GLU A N 1
ATOM 1817 C CA . GLU A 1 226 ? -11.551 4.214 22.920 1.00 93.81 226 GLU A CA 1
ATOM 1818 C C . GLU A 1 226 ? -12.702 3.471 23.616 1.00 93.81 226 GLU A C 1
ATOM 1820 O O . GLU A 1 226 ? -12.490 2.424 24.220 1.00 93.81 226 GLU A O 1
ATOM 1825 N N . SER A 1 227 ? -13.943 3.943 23.465 1.00 93.62 227 SER A N 1
ATOM 1826 C CA . SER A 1 227 ? -15.116 3.277 24.045 1.00 93.62 227 SER A CA 1
ATOM 1827 C C . SER A 1 227 ? -15.304 1.848 23.526 1.00 93.62 227 SER A C 1
ATOM 1829 O O . SER A 1 227 ? -15.682 0.967 24.298 1.00 93.62 227 SER A O 1
ATOM 1831 N N . ILE A 1 228 ? -15.057 1.606 22.235 1.00 94.00 228 ILE A N 1
ATOM 1832 C CA . ILE A 1 228 ? -15.180 0.270 21.634 1.00 94.00 228 ILE A CA 1
ATOM 1833 C C . ILE A 1 228 ? -14.044 -0.632 22.122 1.00 94.00 228 ILE A C 1
ATOM 1835 O O . ILE A 1 228 ? -14.298 -1.760 22.533 1.00 94.00 228 ILE A O 1
ATOM 1839 N N . LEU A 1 229 ? -12.804 -0.138 22.143 1.00 92.81 229 LEU A N 1
ATOM 1840 C CA . LEU A 1 229 ? -11.666 -0.896 22.671 1.00 92.81 229 LEU A CA 1
ATOM 1841 C C . LEU A 1 229 ? -11.884 -1.297 24.136 1.00 92.81 229 LEU A C 1
ATOM 1843 O O . LEU A 1 229 ? -11.633 -2.447 24.488 1.00 92.81 229 LEU A O 1
ATOM 1847 N N . HIS A 1 230 ? -12.442 -0.399 24.949 1.00 92.38 230 HIS A N 1
ATOM 1848 C CA . HIS A 1 230 ? -12.819 -0.704 26.327 1.00 92.38 230 HIS A CA 1
ATOM 1849 C C . HIS A 1 230 ? -13.903 -1.792 26.407 1.00 92.38 230 HIS A C 1
ATOM 1851 O O . HIS A 1 230 ? -13.820 -2.683 27.248 1.00 92.38 230 HIS A O 1
ATOM 1857 N N . SER A 1 231 ? -14.905 -1.769 25.518 1.00 92.12 231 SER A N 1
ATOM 1858 C CA . SER A 1 231 ? -15.941 -2.817 25.468 1.00 92.12 231 SER A CA 1
ATOM 1859 C C . SER A 1 231 ? -15.404 -4.196 25.064 1.00 92.12 231 SER A C 1
ATOM 1861 O O . SER A 1 231 ? -15.978 -5.212 25.441 1.00 92.12 231 SER A O 1
ATOM 1863 N N . LEU A 1 232 ? -14.280 -4.229 24.343 1.00 90.81 232 LEU A N 1
ATOM 1864 C CA . LEU A 1 232 ? -13.559 -5.449 23.975 1.00 90.81 232 LEU A CA 1
ATOM 1865 C C . LEU A 1 232 ? -12.546 -5.887 25.049 1.00 90.81 232 LEU A C 1
ATOM 1867 O O . LEU A 1 232 ? -11.827 -6.860 24.845 1.00 90.81 232 LEU A O 1
ATOM 1871 N N . GLY A 1 233 ? -12.478 -5.182 26.183 1.00 89.62 233 GLY A N 1
ATOM 1872 C CA . GLY A 1 233 ? -11.605 -5.519 27.309 1.00 89.62 233 GLY A CA 1
ATOM 1873 C C . GLY A 1 233 ? -10.181 -4.964 27.215 1.00 89.62 233 GLY A C 1
ATOM 1874 O O . GLY A 1 233 ? -9.324 -5.370 27.999 1.00 89.62 233 GLY A O 1
ATOM 1875 N N . PHE A 1 234 ? -9.904 -4.038 26.292 1.00 91.56 234 PHE A N 1
ATOM 1876 C CA . PHE A 1 234 ? -8.593 -3.395 26.181 1.00 91.56 234 PHE A CA 1
ATOM 1877 C C . PHE A 1 234 ? -8.530 -2.088 26.967 1.00 91.56 234 PHE A C 1
ATOM 1879 O O . PHE A 1 234 ? -9.476 -1.301 26.982 1.00 91.56 234 PHE A O 1
ATOM 1886 N N . SER A 1 235 ? -7.377 -1.819 27.579 1.00 86.81 235 SER A N 1
ATOM 1887 C CA . SER A 1 235 ? -7.113 -0.540 28.229 1.00 86.81 235 SER A CA 1
ATOM 1888 C C . SER A 1 235 ? -6.740 0.527 27.188 1.00 86.81 235 SER A C 1
ATOM 1890 O O . SER A 1 235 ? -6.061 0.247 26.198 1.00 86.81 235 SER A O 1
ATOM 1892 N N . THR A 1 236 ? -7.233 1.756 27.370 1.00 85.12 236 THR A N 1
ATOM 1893 C CA . THR A 1 236 ? -7.153 2.830 26.359 1.00 85.12 236 THR A CA 1
ATOM 1894 C C . THR A 1 236 ? -6.442 4.088 26.851 1.00 85.12 236 THR A C 1
ATOM 1896 O O . THR A 1 236 ? -6.665 5.186 26.339 1.00 85.12 236 THR A O 1
ATOM 1899 N N . GLY A 1 237 ? -5.579 3.956 27.854 1.00 81.12 237 GLY A N 1
ATOM 1900 C CA . GLY A 1 237 ? -4.701 5.026 28.307 1.00 81.12 237 GLY A CA 1
ATOM 1901 C C . GLY A 1 237 ? -3.757 5.518 27.204 1.00 81.12 237 GLY A C 1
ATOM 1902 O O . GLY A 1 237 ? -3.438 4.821 26.240 1.00 81.12 237 GLY A O 1
ATOM 1903 N N . LYS A 1 238 ? -3.255 6.752 27.349 1.00 73.31 238 LYS A N 1
ATOM 1904 C CA . LYS A 1 238 ? -2.374 7.398 26.350 1.00 73.31 238 LYS A CA 1
ATOM 1905 C C . LYS A 1 238 ? -1.083 6.615 26.064 1.00 73.31 238 LYS A C 1
ATOM 1907 O O . LYS A 1 238 ? -0.488 6.793 25.000 1.00 73.31 238 LYS A O 1
ATOM 1912 N N . THR A 1 239 ? -0.642 5.798 27.014 1.00 83.69 239 THR A N 1
ATOM 1913 C CA . THR A 1 239 ? 0.575 4.974 26.959 1.00 83.69 239 THR A CA 1
ATOM 1914 C C . THR A 1 239 ? 0.277 3.482 26.888 1.00 83.69 239 THR A C 1
ATOM 1916 O O . THR A 1 239 ? 1.208 2.682 26.921 1.00 83.69 239 THR A O 1
ATOM 1919 N N . A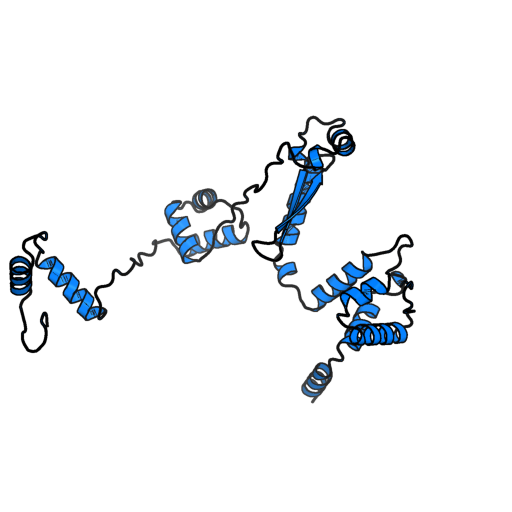SP A 1 240 ? -0.996 3.108 26.790 1.00 90.56 240 ASP A N 1
ATOM 1920 C CA . ASP A 1 240 ? -1.400 1.715 26.864 1.00 90.56 240 ASP A CA 1
ATOM 1921 C C . ASP A 1 240 ? -1.061 0.975 25.576 1.00 90.56 240 ASP A C 1
ATOM 1923 O O . ASP A 1 240 ? -0.946 1.541 24.475 1.00 90.56 240 ASP A O 1
ATOM 1927 N N . THR A 1 241 ? -0.883 -0.328 25.739 1.00 92.31 241 THR A N 1
ATOM 1928 C CA . THR A 1 241 ? -0.503 -1.229 24.666 1.00 92.31 241 THR A CA 1
ATOM 1929 C C . THR A 1 241 ? -1.373 -2.474 24.711 1.00 92.31 241 THR A C 1
ATOM 1931 O O . THR A 1 241 ? -1.849 -2.888 25.765 1.00 92.31 241 THR A O 1
ATOM 1934 N N . ILE A 1 242 ? -1.613 -3.043 23.537 1.00 91.88 242 ILE A N 1
ATOM 1935 C CA . ILE A 1 242 ? -2.442 -4.221 23.337 1.00 91.88 242 ILE A CA 1
ATOM 1936 C C . ILE A 1 242 ? -1.517 -5.395 23.037 1.00 91.88 242 ILE A C 1
ATOM 1938 O O . ILE A 1 242 ? -0.644 -5.305 22.169 1.00 91.88 242 ILE A O 1
ATOM 1942 N N . ASN A 1 243 ? -1.722 -6.500 23.748 1.00 90.00 243 ASN A N 1
ATOM 1943 C CA . ASN A 1 243 ? -1.014 -7.744 23.496 1.00 90.00 243 ASN A CA 1
ATOM 1944 C C . ASN A 1 243 ? -1.461 -8.321 22.130 1.00 90.00 243 ASN A C 1
ATOM 1946 O O . ASN A 1 243 ? -2.658 -8.568 21.962 1.00 90.00 243 ASN A O 1
ATOM 1950 N N . PRO A 1 244 ? -0.551 -8.552 21.161 1.00 87.00 244 PRO A N 1
ATOM 1951 C CA . PRO A 1 244 ? -0.904 -9.073 19.839 1.00 87.00 244 PRO A CA 1
ATOM 1952 C C . PRO A 1 244 ? -1.631 -10.421 19.880 1.00 87.00 244 PRO A C 1
ATOM 1954 O O . PRO A 1 244 ? -2.451 -10.690 19.011 1.00 87.00 244 PRO A O 1
ATOM 1957 N N . GLN A 1 245 ? -1.351 -11.259 20.881 1.00 87.56 245 GLN A N 1
ATOM 1958 C CA . GLN A 1 245 ? -1.993 -12.562 21.060 1.00 87.56 245 GLN A CA 1
ATOM 1959 C C . GLN A 1 245 ? -3.474 -12.425 21.428 1.00 87.56 245 GLN A C 1
ATOM 1961 O O . GLN A 1 245 ? -4.273 -13.275 21.054 1.00 87.56 245 GLN A O 1
ATOM 1966 N N . ASN A 1 246 ? -3.840 -11.340 22.116 1.00 88.19 246 ASN A N 1
ATOM 1967 C CA . ASN A 1 246 ? -5.223 -11.056 22.505 1.00 88.19 246 ASN A CA 1
ATOM 1968 C C . ASN A 1 246 ? -5.962 -10.224 21.447 1.00 88.19 246 ASN A C 1
ATOM 1970 O O . ASN A 1 246 ? -7.146 -9.952 21.600 1.00 88.19 246 ASN A O 1
ATOM 1974 N N . PHE A 1 247 ? -5.265 -9.776 20.401 1.00 90.38 247 PHE A N 1
ATOM 1975 C CA . PHE A 1 247 ? -5.815 -8.968 19.319 1.00 90.38 247 PHE A CA 1
ATOM 1976 C C . PHE A 1 247 ? -5.626 -9.710 18.000 1.00 90.38 247 PHE A C 1
ATOM 1978 O O . PHE A 1 247 ? -4.824 -9.336 17.142 1.00 90.38 247 PHE A O 1
ATOM 1985 N N . ASP A 1 248 ? -6.342 -10.819 17.874 1.00 92.75 248 ASP A N 1
ATOM 1986 C CA . ASP A 1 248 ? -6.409 -11.608 16.654 1.00 92.75 248 ASP A CA 1
ATOM 1987 C C . ASP A 1 248 ? -7.335 -10.956 15.609 1.00 92.75 248 ASP A C 1
ATOM 1989 O O . ASP A 1 248 ? -7.946 -9.902 15.831 1.00 92.75 248 ASP A O 1
ATOM 1993 N N . PHE A 1 249 ? -7.418 -11.561 14.421 1.00 93.06 249 PHE A N 1
ATOM 1994 C CA . PHE A 1 249 ? -8.236 -11.000 13.347 1.00 93.06 249 PHE A CA 1
ATOM 1995 C C . PHE A 1 249 ? -9.733 -11.005 13.686 1.00 93.06 249 PHE A C 1
ATOM 1997 O O . PHE A 1 249 ? -10.446 -10.102 13.255 1.00 93.06 249 PHE A O 1
ATOM 2004 N N . GLU A 1 250 ? -10.215 -11.979 14.461 1.00 93.56 250 GLU A N 1
ATOM 2005 C CA . GLU A 1 250 ? -11.620 -12.053 14.868 1.00 93.56 250 GLU A CA 1
ATOM 2006 C C . GLU A 1 250 ? -11.981 -10.915 15.827 1.00 93.56 250 GLU A C 1
ATOM 2008 O O . GLU A 1 250 ? -12.949 -10.186 15.595 1.00 93.56 250 GLU A O 1
ATOM 2013 N N . THR A 1 251 ? -11.138 -10.664 16.829 1.00 93.56 251 THR A N 1
ATOM 2014 C CA . THR A 1 251 ? -11.299 -9.525 17.740 1.00 93.56 251 THR A CA 1
ATOM 2015 C C . THR A 1 251 ? -11.231 -8.194 16.989 1.00 93.56 251 THR A C 1
ATOM 2017 O O . THR A 1 251 ? -12.053 -7.301 17.211 1.00 93.56 251 THR A O 1
ATOM 2020 N N . PHE A 1 252 ? -10.306 -8.066 16.034 1.00 94.31 252 PHE A N 1
ATOM 2021 C CA . PHE A 1 252 ? -10.229 -6.899 15.152 1.00 94.31 252 PHE A CA 1
ATOM 2022 C C . PHE A 1 252 ? -11.475 -6.737 14.265 1.00 94.31 252 PHE A C 1
ATOM 2024 O O . PHE A 1 252 ? -11.943 -5.619 14.031 1.00 94.31 252 PHE A O 1
ATOM 2031 N N . PHE A 1 253 ? -12.031 -7.834 13.759 1.00 92.94 253 PHE A N 1
ATOM 2032 C CA . PHE A 1 253 ? -13.235 -7.799 12.937 1.00 92.94 253 PHE A CA 1
ATOM 2033 C C . PHE A 1 253 ? -14.461 -7.393 13.764 1.00 92.94 253 PHE A C 1
ATOM 2035 O O . PHE A 1 253 ? -15.240 -6.548 13.322 1.00 92.94 253 PHE A O 1
ATOM 2042 N N . ASN A 1 254 ? -14.575 -7.881 15.002 1.00 92.50 254 ASN A N 1
ATOM 2043 C CA . ASN A 1 254 ? -15.597 -7.443 15.954 1.00 92.50 254 ASN A CA 1
ATOM 2044 C C . ASN A 1 254 ? -15.466 -5.951 16.292 1.00 92.50 254 ASN A C 1
ATOM 2046 O O . ASN A 1 254 ? -16.464 -5.226 16.281 1.00 92.50 254 ASN A O 1
ATOM 2050 N N . PHE A 1 255 ? -14.239 -5.460 16.494 1.00 94.06 255 PHE A N 1
ATOM 2051 C CA . PHE A 1 255 ? -13.960 -4.025 16.606 1.00 94.06 255 PHE A CA 1
ATOM 2052 C C . PHE A 1 255 ? -14.491 -3.243 15.392 1.00 94.06 255 PHE A C 1
ATOM 2054 O O . PHE A 1 255 ? -15.179 -2.232 15.553 1.00 94.06 255 PHE A O 1
ATOM 2061 N N . TYR A 1 256 ? -14.229 -3.726 14.175 1.00 92.81 256 TYR A N 1
ATOM 2062 C CA . TYR A 1 256 ? -14.697 -3.093 12.941 1.00 92.81 256 TYR A CA 1
ATOM 2063 C C . TYR A 1 256 ? -16.232 -3.077 12.815 1.00 92.81 256 TYR A C 1
ATOM 2065 O O . TYR A 1 256 ? -16.804 -2.049 12.428 1.00 92.81 256 TYR A O 1
ATOM 2073 N N . ILE A 1 257 ? -16.911 -4.173 13.172 1.00 90.44 257 ILE A N 1
ATOM 2074 C CA . ILE A 1 257 ? -18.381 -4.257 13.167 1.00 90.44 257 ILE A CA 1
ATOM 2075 C C . ILE A 1 257 ? -18.976 -3.199 14.106 1.00 90.44 257 ILE A C 1
ATOM 2077 O O . ILE A 1 257 ? -19.829 -2.407 13.692 1.00 90.44 257 ILE A O 1
ATOM 2081 N N . GLN A 1 258 ? -18.480 -3.121 15.345 1.00 91.00 258 GLN A N 1
ATOM 2082 C CA . GLN A 1 258 ? -18.966 -2.146 16.328 1.00 91.00 258 GLN A CA 1
ATOM 2083 C C . GLN A 1 258 ? -18.669 -0.696 15.920 1.00 91.00 258 GLN A C 1
ATOM 2085 O O . GLN A 1 258 ? -19.467 0.211 16.181 1.00 91.00 258 GLN A O 1
ATOM 2090 N N . LEU A 1 259 ? -17.538 -0.463 15.248 1.00 91.31 259 LEU A N 1
ATOM 2091 C CA . LEU A 1 259 ? -17.157 0.861 14.763 1.00 91.31 259 LEU A CA 1
ATOM 2092 C C . LEU A 1 259 ? -18.100 1.360 13.662 1.00 91.31 259 LEU A C 1
ATOM 2094 O O . LEU A 1 259 ? -18.501 2.532 13.678 1.00 91.31 259 LEU A O 1
ATOM 2098 N N . THR A 1 260 ? -18.453 0.479 12.726 1.00 88.81 260 THR A N 1
ATOM 2099 C CA . THR A 1 260 ? -19.202 0.831 11.512 1.00 88.81 260 THR A CA 1
ATOM 2100 C C . THR A 1 260 ? -20.718 0.811 11.677 1.00 88.81 260 THR A C 1
ATOM 2102 O O . THR A 1 260 ? -21.378 1.527 10.932 1.00 88.81 260 THR A O 1
ATOM 2105 N N . LYS A 1 261 ? -21.271 0.075 12.657 1.00 85.25 261 LYS A N 1
ATOM 2106 C CA . LYS A 1 261 ? -22.720 0.030 12.960 1.00 85.25 261 LYS A CA 1
ATOM 2107 C C . LYS A 1 261 ? -23.587 -0.133 11.697 1.00 85.25 261 LYS A C 1
ATOM 2109 O O . LYS A 1 261 ? -24.452 0.692 11.409 1.00 85.25 261 LYS A O 1
ATOM 2114 N N . ARG A 1 262 ? -23.310 -1.186 10.926 1.00 84.81 262 ARG A N 1
ATOM 2115 C CA . ARG A 1 262 ? -23.870 -1.464 9.591 1.00 84.81 262 ARG A CA 1
ATOM 2116 C C . ARG A 1 262 ? -25.345 -1.915 9.646 1.00 84.81 262 ARG A C 1
ATOM 2118 O O . ARG A 1 262 ? -25.655 -3.057 9.322 1.00 84.81 262 ARG A O 1
ATOM 2125 N N . THR A 1 263 ? -26.258 -1.038 10.071 1.00 86.00 263 THR A N 1
ATOM 2126 C CA . THR A 1 263 ? -27.707 -1.336 10.205 1.00 86.00 263 THR A CA 1
ATOM 2127 C C . THR A 1 263 ? -28.372 -1.804 8.906 1.00 86.00 263 THR A C 1
ATOM 2129 O O . THR A 1 263 ? -29.383 -2.499 8.926 1.00 86.00 263 THR A O 1
ATOM 2132 N N . GLU A 1 264 ? -27.813 -1.455 7.750 1.00 89.19 264 GLU A N 1
ATOM 2133 C CA . GLU A 1 264 ? -28.292 -1.926 6.455 1.00 89.19 264 GLU A CA 1
ATOM 2134 C C . GLU A 1 264 ? -28.055 -3.424 6.233 1.00 89.19 264 GLU A C 1
ATOM 2136 O O . GLU A 1 264 ? -28.808 -4.044 5.491 1.00 89.19 264 GLU A O 1
ATOM 2141 N N . VAL A 1 265 ? -27.065 -4.027 6.900 1.00 86.38 265 VAL A N 1
ATOM 2142 C CA . VAL A 1 265 ? -26.830 -5.478 6.821 1.00 86.38 265 VAL A CA 1
ATOM 2143 C C . VAL A 1 265 ? -27.975 -6.238 7.487 1.00 86.38 265 VAL A C 1
ATOM 2145 O O . VAL A 1 265 ? -28.435 -7.235 6.942 1.00 86.38 265 VAL A O 1
ATOM 2148 N N . GLU A 1 266 ? -28.487 -5.739 8.616 1.00 82.81 266 GLU A N 1
ATOM 2149 C CA . GLU A 1 266 ? -29.661 -6.316 9.284 1.00 82.81 266 GLU A CA 1
ATOM 2150 C C . GLU A 1 266 ? -30.912 -6.224 8.401 1.00 82.81 266 GLU A C 1
ATOM 2152 O O . GLU A 1 266 ? -31.682 -7.177 8.320 1.00 82.81 266 GLU A O 1
ATOM 2157 N N . LYS A 1 267 ? -31.093 -5.107 7.683 1.00 87.75 267 LYS A N 1
ATOM 2158 C CA . LYS A 1 267 ? -32.207 -4.946 6.733 1.00 87.75 267 LYS A CA 1
ATOM 2159 C C . LYS A 1 267 ? -32.145 -5.970 5.603 1.00 87.75 267 LYS A C 1
ATOM 2161 O O . LYS A 1 267 ? -33.130 -6.656 5.370 1.00 87.75 267 LYS A O 1
ATOM 2166 N N . VAL A 1 268 ? -30.983 -6.113 4.963 1.00 90.38 268 VAL A N 1
ATOM 2167 C CA . VAL A 1 268 ? -30.775 -7.101 3.891 1.00 90.38 268 VAL A CA 1
ATOM 2168 C C . VAL A 1 268 ? -30.988 -8.525 4.405 1.00 90.38 268 VAL A C 1
ATOM 2170 O O . VAL A 1 268 ? -31.588 -9.345 3.722 1.00 90.38 268 VAL A O 1
ATOM 2173 N N . PHE A 1 269 ? -30.528 -8.831 5.620 1.00 87.94 269 PHE A N 1
ATOM 2174 C CA . PHE A 1 269 ? -30.739 -10.147 6.219 1.00 87.94 269 PHE A CA 1
ATOM 2175 C C . PHE A 1 269 ? -32.227 -10.455 6.421 1.00 87.94 269 PHE A C 1
ATOM 2177 O O . PHE A 1 269 ? -32.678 -11.547 6.080 1.00 87.94 269 PHE A O 1
ATOM 2184 N N . ASN A 1 270 ? -32.997 -9.476 6.904 1.00 87.69 270 ASN A N 1
ATOM 2185 C CA . ASN A 1 270 ? -34.444 -9.614 7.052 1.00 87.69 270 ASN A CA 1
ATOM 2186 C C . ASN A 1 270 ? -35.155 -9.761 5.697 1.00 87.69 270 ASN A C 1
ATOM 2188 O O . ASN A 1 270 ? -36.104 -10.527 5.610 1.00 87.69 270 ASN A O 1
ATOM 2192 N N . GLU A 1 271 ? -34.692 -9.079 4.646 1.00 90.19 271 GLU A N 1
ATOM 2193 C CA . GLU A 1 271 ? -35.240 -9.196 3.283 1.00 90.19 271 GLU A CA 1
ATOM 2194 C C . GLU A 1 271 ? -34.954 -10.548 2.613 1.00 90.19 271 GLU A C 1
ATOM 2196 O O . GLU A 1 271 ? -35.696 -10.946 1.726 1.00 90.19 271 GLU A O 1
ATOM 2201 N N . ILE A 1 272 ? -33.880 -11.244 2.998 1.00 88.50 272 ILE A N 1
ATOM 2202 C CA . ILE A 1 272 ? -33.527 -12.561 2.438 1.00 88.50 272 ILE A CA 1
ATOM 2203 C C . ILE A 1 272 ? -34.238 -13.704 3.182 1.00 88.50 272 ILE A C 1
ATOM 2205 O O . ILE A 1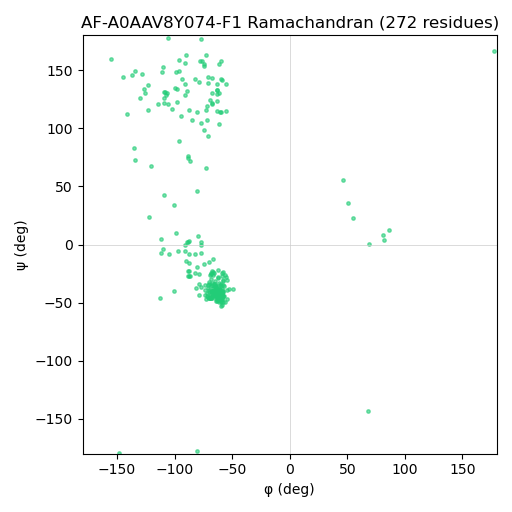 272 ? -34.438 -14.776 2.612 1.00 88.50 272 ILE A O 1
ATOM 2209 N N . LEU A 1 273 ? -34.571 -13.506 4.462 1.00 75.81 273 LEU A N 1
ATOM 2210 C CA . LEU A 1 273 ? -35.244 -14.509 5.297 1.00 75.81 273 LEU A CA 1
ATOM 2211 C C . LEU A 1 273 ? -36.779 -14.442 5.259 1.00 75.81 273 LEU A C 1
ATOM 2213 O O . LEU A 1 273 ? -37.419 -15.383 5.733 1.00 75.81 273 LEU A O 1
ATOM 2217 N N . LEU A 1 274 ? -37.347 -13.351 4.741 1.00 52.88 274 LEU A N 1
ATOM 2218 C CA . LEU A 1 274 ? -38.775 -13.191 4.440 1.00 52.88 274 LEU A CA 1
ATOM 2219 C C . LEU A 1 274 ? -39.063 -13.571 2.985 1.00 52.88 274 LEU A C 1
ATOM 2221 O O . LEU A 1 274 ? -40.142 -14.162 2.759 1.00 52.88 274 LEU A O 1
#

pLDDT: mean 80.22, std 12.37, range [43.16, 94.31]

Organism: NCBI:txid1265417

Radius of gyration: 33.55 Å; Cα contacts (8 Å, |Δi|>4): 219; chains: 1; bounding box: 73×51×93 Å

Secondary structure (DSSP, 8-state):
-BSSTT--B-HHHHHHHHHHH-TTSPPPPHHHHHHHHHHHHHHSS-------------HHHHHHHHHHHHH-TT--HHHHHHHTT--HHHHHHHHHHTT--------S----TT-HHHH-HHHHHHHHTT-S--HHHHEEEEEEESSSS-EEEEEEE-SSHHHHHHHHHHHHHHHT-HHHHT--HHHHHHHHHHHHHHS--TTS-EEHHHHHHHH-SSHHHHHHHHHHHHHTT----TT-EE-GGGS-HHHHHHHHHHHH--HHHHHHHHHHH-

Nearest PDB structures (foldseek):
  3qr1-assembly1_A  TM=9.180E-01  e=1.337E-08  Doryteuthis pealeii
  3qr1-assembly2_D  TM=9.185E-01  e=1.491E-08  Doryteuthis pealeii
  2zkm-assembly1_X  TM=8.942E-01  e=3.367E-08  Homo sapiens
  3qr0-assembly1_A  TM=9.107E-01  e=9.976E-08  Sepia officinalis
  2fju-assembly1_B  TM=8.964E-01  e=4.664E-08  Homo sapiens

InterPro domains:
  IPR011992 EF-hand domain pair [SSF47473] (186-271)
  IPR037862 PLC-beta, PH domain [PF17787] (119-182)
  IPR053945 Phosphoinositide phospholipase C beta 1-4-like, EF-hand domain [PF22631] (189-259)

Solvent-accessible surface area (backbone atoms only — not comparable to full-atom values): 16609 Å² total; per-residue (Å²): 119,65,54,74,82,94,47,76,45,54,63,66,57,50,42,51,51,46,48,75,75,42,72,90,52,82,84,73,51,53,69,58,53,51,51,49,50,52,40,27,73,74,66,77,45,85,72,90,73,82,82,83,78,72,79,95,64,60,67,66,63,53,48,54,50,52,48,55,39,69,78,38,45,62,53,50,64,66,53,55,13,60,78,64,74,43,58,49,72,56,47,55,49,51,29,60,72,73,70,52,74,62,45,77,90,66,84,89,66,72,88,54,93,81,38,68,77,74,65,37,67,66,56,46,51,64,46,55,60,94,56,94,68,56,71,73,57,10,47,40,76,48,79,48,59,91,52,100,78,60,66,46,78,46,80,44,79,35,78,42,45,68,57,23,48,52,51,51,56,50,52,49,55,59,75,69,30,62,66,71,76,66,48,53,73,67,53,55,50,49,51,53,51,52,52,50,71,66,55,46,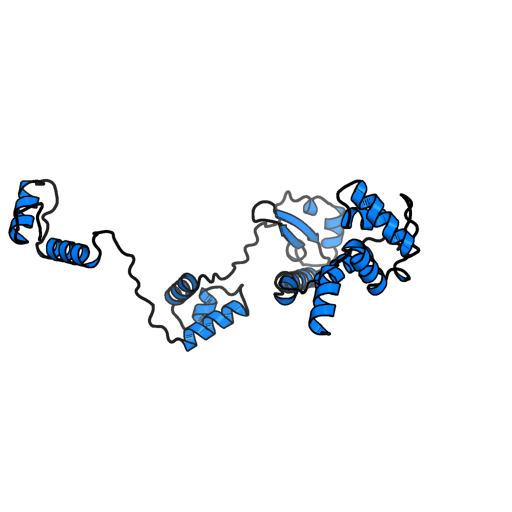49,99,87,64,27,29,42,41,62,58,55,41,66,72,77,26,91,52,75,66,43,35,54,52,52,43,54,50,41,45,76,73,72,43,74,70,52,93,85,28,60,41,56,55,87,78,53,42,71,66,56,51,48,53,52,48,51,69,72,64,62,63,64,66,57,58,53,54,52,52,66,74,77,105

Sequence (274 aa):
MIGYGDRARTQCEVVRLFRETHPDLPPLNQGTISKIEAQYREMGHVRKVPSKRQAVVDDDTKLNLLLALEENPITPARQLARDSNLNHKTVLKILKYEKKRPYKMQAVQQLLEDDPDRRDPKLRQIVTMGSQDTLEEKTVTVCCANDFVNIAFINFCCTRKEIARLWTDSLLSLAYNLNQINGTTKMYLFKAYTKLSLIRDKSGNIPVKNVLKMFAQGKDDKKKVESILHSLGFSTGKTDTINPQNFDFETFFNFYIQLTKRTEVEKVFNEILL

Foldseek 3Di:
DPDDPPDDDDLVVVQVVCCVVCVPDDRDDSVVVVVQVVCCVVPVDRDDDPDPPQDPDDPVLLVVLVVVCVVPLQQDLVNSCVVSVHDSVNSVVSCVVVVRDRDHDDPPDDPDCPHVCVVPVVNCCQQVPPDPDDQSLQKAWDWDDPDPPRTDIDIDGHNDSVVSVVCNVVVVCVVPPPCLVVDDPVSVLVVLLVVQQPPADPVSFRFLVVVCVSQPDDPVSSVQLCVLCVVLVAHRDNGGTHHVVSCDSVSSVSSVCSSVVPVVVVVVVVVVVD